Protein AF-0000000078834713 (afdb_homodimer)

Organism: Pseudomonas fluorescens (strain SBW25) (NCBI:txid216595)

Foldseek 3Di:
DPPPPPPPPPPWQLKKWKWKFKFFLVDDRVVGIDDRDMDNHLLVRLLVLLVVLQVVLLVDVVSVCQLQVQLVVVPQDHQPDRPSSDSVNCNPTDSVSSVSSNVSSCVVSVVVRINIDMDMDRDGD/DPPPPPPPPPPWQLKKWKKKFKFFLVDDRVVGIDDRDMDNHLLVRLLVLLVVLQVVLLVDVVSVCQLQVQLVVVPQDHQPDRPSSDSVNCNPTDSVSSVSSNVSSCVVSVVVRINIDMDMDRDGD

Sequence (250 aa):
MTPTSTLQNEPASTAHVLIFADVHDLGNISDGLIGPEFYPSAHAALMRFVGYALPHITADQSLFESCAARLAAEGHGEFQEPGSLQFENVQSLPTVALEVLADTYASARQWDSYQCFFKIARIPTMTPTSTLQNEPASTAHVLIFADVHDLGNISDGLIGPEFYPSAHAALMRFVGYALPHITADQSLFESCAARLAAEGHGEFQEPGSLQFENVQSLPTVALEVLADTYASARQWDSYQCFFKIARIPT

Nearest PDB structures (foldseek):
  8btr-assembly1_SK  TM=4.263E-01  e=4.259E+00  Giardia lamblia ATCC 50803
  8btr-assembly1_SK  TM=4.273E-01  e=4.184E+00  Giardia lamblia ATCC 50803

Radius of gyration: 22.46 Å; Cα contacts (8 Å, |Δi|>4): 398; chains: 2; bounding box: 69×59×40 Å

Structure (mmCIF, N/CA/C/O backbone):
data_AF-0000000078834713-model_v1
#
loop_
_entity.id
_entity.type
_entity.pdbx_description
1 polymer 'Uncharacterized protein'
#
loop_
_atom_site.group_PDB
_atom_site.id
_atom_site.type_symbol
_atom_site.label_atom_id
_atom_site.label_alt_id
_atom_site.label_comp_id
_atom_site.label_asym_id
_atom_site.label_entity_id
_atom_site.label_seq_id
_atom_site.pdbx_PDB_ins_code
_atom_site.Cartn_x
_atom_site.Cartn_y
_atom_site.Cartn_z
_atom_site.occupancy
_atom_site.B_iso_or_equiv
_atom_site.auth_seq_id
_atom_site.auth_comp_id
_atom_site.auth_asym_id
_atom_site.auth_atom_id
_atom_site.pdbx_PDB_model_num
ATOM 1 N N . MET A 1 1 ? -49.312 -14.734 16.766 1 27.38 1 MET A N 1
ATOM 2 C CA . MET A 1 1 ? -48.094 -15.25 16.125 1 27.38 1 MET A CA 1
ATOM 3 C C . MET A 1 1 ? -47.281 -14.117 15.5 1 27.38 1 MET A C 1
ATOM 5 O O . MET A 1 1 ? -47.719 -13.508 14.523 1 27.38 1 MET A O 1
ATOM 9 N N . THR A 1 2 ? -46.594 -13.227 16.25 1 33.31 2 THR A N 1
ATOM 10 C CA . THR A 1 2 ? -45.875 -12.016 15.867 1 33.31 2 THR A CA 1
ATOM 11 C C . THR A 1 2 ? -44.781 -12.328 14.859 1 33.31 2 THR A C 1
ATOM 13 O O . THR A 1 2 ? -44 -13.258 15.047 1 33.31 2 THR A O 1
ATOM 16 N N . PRO A 1 3 ? -44.938 -11.828 13.547 1 33.97 3 PRO A N 1
ATOM 17 C CA . PRO A 1 3 ? -43.938 -12.078 12.484 1 33.97 3 PRO A CA 1
ATOM 18 C C . PRO A 1 3 ? -42.531 -11.766 12.914 1 33.97 3 PRO A C 1
ATOM 20 O O . PRO A 1 3 ? -42.281 -10.766 13.602 1 33.97 3 PRO A O 1
ATOM 23 N N . THR A 1 4 ? -41.688 -12.766 13.352 1 35.69 4 THR A N 1
ATOM 24 C CA . THR A 1 4 ? -40.25 -12.617 13.617 1 35.69 4 THR A CA 1
ATOM 25 C C . THR A 1 4 ? -39.562 -11.883 12.469 1 35.69 4 THR A C 1
ATOM 27 O O . THR A 1 4 ? -39.594 -12.336 11.32 1 35.69 4 THR A O 1
ATOM 30 N N . SER A 1 5 ? -39.656 -10.555 12.453 1 35.03 5 SER A N 1
ATOM 31 C CA . SER A 1 5 ? -38.875 -9.688 11.57 1 35.03 5 SER A CA 1
ATOM 32 C C . SER A 1 5 ? -37.469 -10.234 11.375 1 35.03 5 SER A C 1
ATOM 34 O O . SER A 1 5 ? -36.688 -10.281 12.32 1 35.03 5 SER A O 1
ATOM 36 N N . THR A 1 6 ? -37.375 -11.352 10.609 1 33.19 6 THR A N 1
ATOM 37 C CA . THR A 1 6 ? -36.031 -11.758 10.195 1 33.19 6 THR A CA 1
ATOM 38 C C . THR A 1 6 ? -35.219 -10.547 9.75 1 33.19 6 THR A C 1
ATOM 40 O O . THR A 1 6 ? -35.562 -9.867 8.781 1 33.19 6 THR A O 1
ATOM 43 N N . LEU A 1 7 ? -34.75 -9.688 10.695 1 33.5 7 LEU A N 1
ATOM 44 C CA . LEU A 1 7 ? -33.688 -8.75 10.352 1 33.5 7 LEU A CA 1
ATOM 45 C C . LEU A 1 7 ? -32.75 -9.352 9.305 1 33.5 7 LEU A C 1
ATOM 47 O O . LEU A 1 7 ? -32.125 -10.383 9.555 1 33.5 7 LEU A O 1
ATOM 51 N N . GLN A 1 8 ? -33.188 -9.375 8.094 1 32.69 8 GLN A N 1
ATOM 52 C CA . GLN A 1 8 ? -32.406 -9.789 6.934 1 32.69 8 GLN A CA 1
ATOM 53 C C . GLN A 1 8 ? -30.969 -9.312 7.047 1 32.69 8 GLN A C 1
ATOM 55 O O . GLN A 1 8 ? -30.719 -8.125 7.254 1 32.69 8 GLN A O 1
ATOM 60 N N . ASN A 1 9 ? -30.016 -10.039 7.672 1 37.22 9 ASN A N 1
ATOM 61 C CA . ASN A 1 9 ? -28.578 -9.867 7.699 1 37.22 9 ASN A CA 1
ATOM 62 C C . ASN A 1 9 ? -28.078 -9.156 6.445 1 37.22 9 ASN A C 1
ATOM 64 O O . ASN A 1 9 ? -28.297 -9.625 5.328 1 37.22 9 ASN A O 1
ATOM 68 N N . GLU A 1 10 ? -28.141 -7.895 6.383 1 39.38 10 GLU A N 1
ATOM 69 C CA . GLU A 1 10 ? -27.516 -7.145 5.297 1 39.38 10 GLU A CA 1
ATOM 70 C C . GLU A 1 10 ? -26.266 -7.852 4.785 1 39.38 10 GLU A C 1
ATOM 72 O O . GLU A 1 10 ? -25.391 -8.242 5.574 1 39.38 10 GLU A O 1
ATOM 77 N N . PRO A 1 11 ? -26.266 -8.484 3.654 1 41.25 11 PRO A N 1
ATOM 78 C CA . PRO A 1 11 ? -25.141 -9.266 3.133 1 41.25 11 PRO A CA 1
ATOM 79 C C . PRO A 1 11 ? -23.797 -8.57 3.328 1 41.25 11 PRO A C 1
ATOM 81 O O . PRO A 1 11 ? -23.719 -7.344 3.205 1 41.25 11 PRO A O 1
ATOM 84 N N . ALA A 1 12 ? -22.969 -8.891 4.312 1 46.25 12 ALA A N 1
ATOM 85 C CA . ALA A 1 12 ? -21.578 -8.492 4.527 1 46.25 12 ALA A CA 1
ATOM 86 C C . ALA A 1 12 ? -20.906 -8.141 3.211 1 46.25 12 ALA A C 1
ATOM 88 O O . ALA A 1 12 ? -21.109 -8.812 2.199 1 46.25 12 ALA A O 1
ATOM 89 N N . SER A 1 13 ? -20.703 -6.895 3.074 1 55.5 13 SER A N 1
ATOM 90 C CA . SER A 1 13 ? -19.984 -6.547 1.859 1 55.5 13 SER A CA 1
ATOM 91 C C . SER A 1 13 ? -18.875 -7.555 1.578 1 55.5 13 SER A C 1
ATOM 93 O O . SER A 1 13 ? -18.062 -7.871 2.463 1 55.5 13 SER A O 1
ATOM 95 N N . THR A 1 14 ? -18.938 -8.516 0.635 1 67.94 14 THR A N 1
ATOM 96 C CA . THR A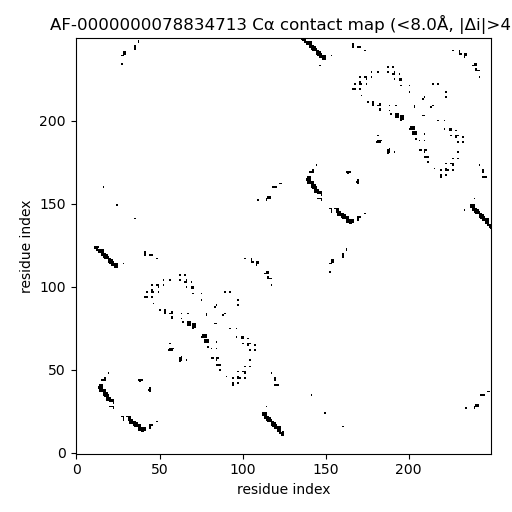 1 14 ? -18.016 -9.555 0.211 1 67.94 14 THR A CA 1
ATOM 97 C C . THR A 1 14 ? -16.844 -8.945 -0.561 1 67.94 14 THR A C 1
ATOM 99 O O . THR A 1 14 ? -16.078 -9.664 -1.2 1 67.94 14 THR A O 1
ATOM 102 N N . ALA A 1 15 ? -16.609 -7.551 -0.34 1 89.88 15 ALA A N 1
ATOM 103 C CA . ALA A 1 15 ? -15.617 -6.969 -1.229 1 89.88 15 ALA A CA 1
ATOM 104 C C . ALA A 1 15 ? -14.234 -6.977 -0.584 1 89.88 15 ALA A C 1
ATOM 106 O O . ALA A 1 15 ? -14.117 -7.074 0.64 1 89.88 15 ALA A O 1
ATOM 107 N N . HIS A 1 16 ? -13.203 -7.07 -1.424 1 96 16 HIS A N 1
ATOM 108 C CA . HIS A 1 16 ? -11.797 -7.078 -1.03 1 96 16 HIS A CA 1
ATOM 109 C C . HIS A 1 16 ? -11.039 -5.934 -1.687 1 96 16 HIS A C 1
ATOM 111 O O . HIS A 1 16 ? -11.383 -5.504 -2.789 1 96 16 HIS A O 1
ATOM 117 N N . VAL A 1 17 ? -10.125 -5.488 -0.944 1 97.31 17 VAL A N 1
ATOM 118 C CA . VAL A 1 17 ? -9.242 -4.461 -1.487 1 97.31 17 VAL A CA 1
ATOM 119 C C . VAL A 1 17 ? -7.863 -5.055 -1.751 1 97.31 17 VAL A C 1
ATOM 121 O O . VAL A 1 17 ? -7.371 -5.871 -0.968 1 97.31 17 VAL A O 1
ATOM 124 N N . LEU A 1 18 ? -7.285 -4.637 -2.889 1 98.38 18 LEU A N 1
ATOM 125 C CA . LEU A 1 18 ? -5.926 -5.008 -3.264 1 98.38 18 LEU A CA 1
ATOM 126 C C . LEU A 1 18 ? -5.051 -3.771 -3.434 1 98.38 18 LEU A C 1
ATOM 128 O O . LEU A 1 18 ? -5.477 -2.783 -4.035 1 98.38 18 LEU A O 1
ATOM 132 N N . ILE A 1 19 ? -3.883 -3.803 -2.869 1 98.25 19 ILE A N 1
ATOM 133 C CA . ILE A 1 19 ? -2.822 -2.84 -3.145 1 98.25 19 ILE A CA 1
ATOM 134 C C . ILE A 1 19 ? -1.492 -3.57 -3.311 1 98.25 19 ILE A C 1
ATOM 136 O O . ILE A 1 19 ? -1.199 -4.516 -2.574 1 98.25 19 ILE A O 1
ATOM 140 N N . PHE A 1 20 ? -0.763 -3.188 -4.273 1 97.94 20 PHE A N 1
ATOM 141 C CA . PHE A 1 20 ? 0.542 -3.822 -4.414 1 97.94 20 PHE A CA 1
ATOM 142 C C . PHE A 1 20 ? 1.533 -2.881 -5.09 1 97.94 20 PHE A C 1
ATOM 144 O O . PHE A 1 20 ? 1.14 -1.862 -5.66 1 97.94 20 PHE A O 1
ATOM 151 N N . ALA A 1 21 ? 2.75 -3.193 -4.926 1 96.62 21 ALA A N 1
ATOM 152 C CA . ALA A 1 21 ? 3.836 -2.459 -5.566 1 96.62 21 ALA A CA 1
ATOM 153 C C . ALA A 1 21 ? 4.938 -3.404 -6.031 1 96.62 21 ALA A C 1
ATOM 155 O O . ALA A 1 21 ? 5.117 -4.484 -5.469 1 96.62 21 ALA A O 1
ATOM 156 N N . ASP A 1 22 ? 5.562 -3.053 -7.047 1 95.56 22 ASP A N 1
ATOM 157 C CA . ASP A 1 22 ? 6.695 -3.758 -7.637 1 95.56 22 ASP A CA 1
ATOM 158 C C . ASP A 1 22 ? 7.637 -2.785 -8.344 1 95.56 22 ASP A C 1
ATOM 160 O O . ASP A 1 22 ? 7.41 -2.422 -9.5 1 95.56 22 ASP A O 1
ATOM 164 N N . VAL A 1 23 ? 8.609 -2.367 -7.551 1 93 23 VAL A N 1
ATOM 165 C CA . VAL A 1 23 ? 9.492 -1.324 -8.07 1 93 23 VAL A CA 1
ATOM 166 C C . VAL A 1 23 ? 10.938 -1.614 -7.668 1 93 23 VAL A C 1
ATOM 168 O O . VAL A 1 23 ? 11.188 -2.16 -6.59 1 93 23 VAL A O 1
ATOM 171 N N . HIS A 1 24 ? 11.773 -1.299 -8.547 1 91.81 24 HIS A N 1
ATOM 17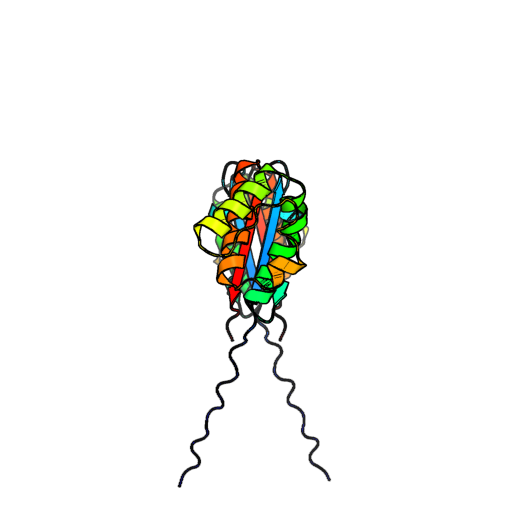2 C CA . HIS A 1 24 ? 13.188 -1.481 -8.242 1 91.81 24 HIS A CA 1
ATOM 173 C C . HIS A 1 24 ? 13.609 -0.646 -7.035 1 91.81 24 HIS A C 1
ATOM 175 O O . HIS A 1 24 ? 13.102 0.463 -6.84 1 91.81 24 HIS A O 1
ATOM 181 N N . ASP A 1 25 ? 14.539 -1.105 -6.25 1 85 25 ASP A N 1
ATOM 182 C CA . ASP A 1 25 ? 14.961 -0.496 -4.992 1 85 25 ASP A CA 1
ATOM 183 C C . ASP A 1 25 ? 15.445 0.938 -5.215 1 85 25 ASP A C 1
ATOM 185 O O . ASP A 1 25 ? 15.352 1.772 -4.312 1 85 25 ASP A O 1
ATOM 189 N N . LEU A 1 26 ? 15.93 1.177 -6.371 1 81.75 26 LEU A N 1
ATOM 190 C CA . LEU A 1 26 ? 16.484 2.498 -6.66 1 81.75 26 LEU A CA 1
ATOM 191 C C . LEU A 1 26 ? 15.367 3.479 -7.023 1 81.75 26 LEU A C 1
ATOM 193 O O . LEU A 1 26 ? 15.609 4.68 -7.148 1 81.75 26 LEU A O 1
ATOM 197 N N . GLY A 1 27 ? 14.148 2.934 -7.184 1 85.69 27 GLY A N 1
ATOM 198 C CA . GLY A 1 27 ? 13.031 3.797 -7.52 1 85.69 27 GLY A CA 1
ATOM 199 C C . GLY A 1 27 ? 12.172 4.156 -6.32 1 85.69 27 GLY A C 1
ATOM 200 O O . GLY A 1 27 ? 12.43 3.695 -5.207 1 85.69 27 GLY A O 1
ATOM 201 N N . ASN A 1 28 ? 11.289 5.047 -6.562 1 88.19 28 ASN A N 1
ATOM 202 C CA . ASN A 1 28 ? 10.289 5.418 -5.566 1 88.19 28 ASN A CA 1
ATOM 203 C C . ASN A 1 28 ? 9.117 4.441 -5.562 1 88.19 28 ASN A C 1
ATOM 205 O O . ASN A 1 28 ? 8.531 4.16 -6.609 1 88.19 28 ASN A O 1
ATOM 209 N N . ILE A 1 29 ? 8.852 4.008 -4.398 1 89.62 29 ILE A N 1
ATOM 210 C CA . ILE A 1 29 ? 7.785 3.018 -4.277 1 89.62 29 ILE A CA 1
ATOM 211 C C . ILE A 1 29 ? 6.496 3.568 -4.883 1 89.62 29 ILE A C 1
ATOM 213 O O . ILE A 1 29 ? 5.703 2.82 -5.457 1 89.62 29 ILE A O 1
ATOM 217 N N . SER A 1 30 ? 6.312 4.867 -4.723 1 89.31 30 SER A N 1
ATOM 218 C CA . SER A 1 30 ? 5.082 5.484 -5.207 1 89.31 30 SER A CA 1
ATOM 219 C C . SER A 1 30 ? 4.934 5.309 -6.715 1 89.31 30 SER A C 1
ATOM 221 O O . SER A 1 30 ? 3.818 5.297 -7.238 1 89.31 30 SER A O 1
ATOM 223 N N . ASP A 1 31 ? 6.094 5.105 -7.402 1 89.31 31 ASP A N 1
ATOM 224 C CA . ASP A 1 31 ? 6.074 4.949 -8.852 1 89.31 31 ASP A CA 1
ATOM 225 C C . ASP A 1 31 ? 5.559 3.568 -9.25 1 89.31 31 ASP A C 1
ATOM 227 O O . ASP A 1 31 ? 5.074 3.379 -10.367 1 89.31 31 ASP A O 1
ATOM 231 N N . GLY A 1 32 ? 5.621 2.637 -8.406 1 92 32 GLY A N 1
ATOM 232 C CA . GLY A 1 32 ? 5.207 1.278 -8.719 1 92 32 GLY A CA 1
ATOM 233 C C . GLY A 1 32 ? 3.977 0.836 -7.957 1 92 32 GLY A C 1
ATOM 234 O O . GLY A 1 32 ? 3.58 -0.329 -8.023 1 92 32 GLY A O 1
ATOM 235 N N . LEU A 1 33 ? 3.436 1.717 -7.203 1 95.56 33 LEU A N 1
ATOM 236 C CA . LEU A 1 33 ? 2.273 1.404 -6.379 1 95.56 33 LEU A CA 1
ATOM 237 C C . LEU A 1 33 ? 1.009 1.328 -7.227 1 95.56 33 LEU A C 1
ATOM 239 O O . LEU A 1 33 ? 0.743 2.221 -8.039 1 95.56 33 LEU A O 1
ATOM 243 N N . ILE A 1 34 ? 0.301 0.284 -7.094 1 97.25 34 ILE A N 1
ATOM 244 C CA . ILE A 1 34 ? -0.97 0.089 -7.785 1 97.25 34 ILE A CA 1
ATOM 245 C C . ILE A 1 34 ? -2.078 -0.157 -6.766 1 97.25 34 ILE A C 1
ATOM 247 O O . ILE A 1 34 ? -1.93 -0.988 -5.863 1 97.25 34 ILE A O 1
ATOM 251 N N . GLY A 1 35 ? -3.127 0.602 -7.035 1 96 35 GLY A N 1
ATOM 252 C CA . GLY A 1 35 ? -4.25 0.486 -6.117 1 96 35 GLY A CA 1
ATOM 253 C C . GLY A 1 35 ? -4.367 1.663 -5.168 1 96 35 GLY A C 1
ATOM 254 O O . GLY A 1 35 ? -3.627 2.643 -5.289 1 96 35 GLY A O 1
ATOM 255 N N . PRO A 1 36 ? -5.371 1.515 -4.219 1 96.44 36 PRO A N 1
ATOM 256 C CA . PRO A 1 36 ? -6.238 0.373 -3.908 1 96.44 36 PRO A CA 1
ATOM 257 C C . PRO A 1 36 ? -7.223 0.056 -5.031 1 96.44 36 PRO A C 1
ATOM 259 O O . PRO A 1 36 ? -7.75 0.969 -5.672 1 96.44 36 PRO A O 1
ATOM 262 N N . GLU A 1 37 ? -7.348 -1.217 -5.371 1 97.38 37 GLU A N 1
ATOM 263 C CA . GLU A 1 37 ? -8.367 -1.746 -6.273 1 97.38 37 GLU A CA 1
ATOM 264 C C . GLU A 1 37 ? -9.352 -2.641 -5.527 1 97.38 37 GLU A C 1
ATOM 266 O O . GLU A 1 37 ? -8.984 -3.293 -4.547 1 97.38 37 GLU A O 1
ATOM 271 N N . PHE A 1 38 ? -10.594 -2.666 -5.957 1 96 38 PHE A N 1
ATOM 272 C CA . PHE A 1 38 ? -11.641 -3.354 -5.211 1 96 38 PHE A CA 1
ATOM 273 C C . PHE A 1 38 ? -12.219 -4.508 -6.023 1 96 38 PHE A C 1
ATOM 275 O O . PHE A 1 38 ? -12.484 -4.363 -7.219 1 96 38 PHE A O 1
ATOM 282 N N . TYR A 1 39 ? -12.359 -5.664 -5.344 1 96.44 39 TYR A N 1
ATOM 283 C CA . TYR A 1 39 ? -12.797 -6.887 -6.008 1 96.44 39 TYR A CA 1
ATOM 284 C C . TYR A 1 39 ? -13.867 -7.602 -5.191 1 96.44 39 TYR A C 1
ATOM 286 O O . TYR A 1 39 ? -13.922 -7.449 -3.967 1 96.44 39 TYR A O 1
ATOM 294 N N . PRO A 1 40 ? -14.664 -8.406 -5.848 1 94.81 40 PRO A N 1
ATOM 295 C CA . PRO A 1 40 ? -15.75 -9.094 -5.148 1 94.81 40 PRO A CA 1
ATOM 296 C C . PRO A 1 40 ? -15.266 -10.273 -4.309 1 94.81 40 PRO A C 1
ATOM 298 O O . PRO A 1 40 ? -16.031 -10.828 -3.516 1 94.81 40 PRO A O 1
ATOM 301 N N . SER A 1 41 ? -14.023 -10.703 -4.512 1 94.19 41 SER A N 1
ATOM 302 C CA . SER A 1 41 ? -13.484 -11.82 -3.746 1 94.19 41 SER A CA 1
ATOM 303 C C . SER A 1 41 ? -11.969 -11.734 -3.623 1 94.19 41 SER A C 1
ATOM 305 O O . SER A 1 41 ? -11.32 -11.055 -4.414 1 94.19 41 SER A O 1
ATOM 307 N N . ALA A 1 42 ? -11.492 -12.422 -2.621 1 95.69 42 ALA A N 1
ATOM 308 C CA . ALA A 1 42 ? -10.047 -12.523 -2.469 1 95.69 42 ALA A CA 1
ATOM 309 C C . ALA A 1 42 ? -9.414 -13.195 -3.686 1 95.69 42 ALA A C 1
ATOM 311 O O . ALA A 1 42 ? -8.32 -12.805 -4.113 1 95.69 42 ALA A O 1
ATOM 312 N N . HIS A 1 43 ? -10.133 -14.156 -4.207 1 96.81 43 HIS A N 1
ATOM 313 C CA . HIS A 1 43 ? -9.641 -14.875 -5.379 1 96.81 43 HIS A CA 1
ATOM 314 C C . HIS A 1 43 ? -9.453 -13.93 -6.562 1 96.81 43 HIS A C 1
ATOM 316 O O . HIS A 1 43 ? -8.406 -13.945 -7.215 1 96.81 43 HIS A O 1
ATOM 322 N N . ALA A 1 44 ? -10.43 -13.133 -6.77 1 96.94 44 ALA A N 1
ATOM 323 C CA . ALA A 1 44 ? -10.359 -12.188 -7.879 1 96.94 44 ALA A CA 1
ATOM 324 C C . ALA A 1 44 ? -9.227 -11.195 -7.684 1 96.94 44 ALA A C 1
ATOM 326 O O . ALA A 1 44 ? -8.523 -10.844 -8.633 1 96.94 44 ALA A O 1
ATOM 327 N N . ALA A 1 45 ? -9.016 -10.727 -6.48 1 97.88 45 ALA A N 1
ATOM 328 C CA . ALA A 1 45 ? -7.93 -9.797 -6.168 1 97.88 45 ALA A CA 1
ATOM 329 C C . ALA A 1 45 ? -6.566 -10.445 -6.402 1 97.88 45 ALA A C 1
ATOM 331 O O . ALA A 1 45 ? -5.676 -9.836 -6.996 1 97.88 45 ALA A O 1
ATOM 332 N N . LEU A 1 46 ? -6.469 -11.656 -5.949 1 98.19 46 LEU A N 1
ATOM 333 C CA . LEU A 1 46 ? -5.223 -12.391 -6.129 1 98.19 46 LEU A CA 1
ATOM 334 C C . LEU A 1 46 ? -4.93 -12.609 -7.609 1 98.19 46 LEU A C 1
ATOM 336 O O . LEU A 1 46 ? -3.785 -12.484 -8.047 1 98.19 46 LEU A O 1
ATOM 340 N N . MET A 1 47 ? -5.945 -12.875 -8.312 1 98.12 47 MET A N 1
ATOM 341 C CA . MET A 1 47 ? -5.781 -13.078 -9.75 1 98.12 47 MET A CA 1
ATOM 342 C C . MET A 1 47 ? -5.281 -11.812 -10.43 1 98.12 47 MET A C 1
ATOM 344 O O . MET A 1 47 ? -4.512 -11.875 -11.383 1 98.12 47 MET A O 1
ATOM 348 N N . ARG A 1 48 ? -5.699 -10.703 -9.969 1 98.31 48 ARG A N 1
ATOM 349 C CA . ARG A 1 48 ? -5.211 -9.43 -10.492 1 98.31 48 ARG A CA 1
ATOM 350 C C . ARG A 1 48 ? -3.709 -9.289 -10.273 1 98.31 48 ARG A C 1
ATOM 352 O O . ARG A 1 48 ? -2.975 -8.898 -11.18 1 98.31 48 ARG A O 1
ATOM 359 N N . PHE A 1 49 ? -3.256 -9.617 -9.125 1 98.56 49 PHE A N 1
ATOM 360 C CA . PHE A 1 49 ? -1.834 -9.5 -8.828 1 98.56 49 PHE A CA 1
ATOM 361 C C . PHE A 1 49 ? -1.032 -10.555 -9.586 1 98.56 49 PHE A C 1
ATOM 363 O O . PHE A 1 49 ? 0.02 -10.25 -10.148 1 98.56 49 PHE A O 1
ATOM 370 N N . VAL A 1 50 ? -1.576 -11.727 -9.562 1 98.31 50 VAL A N 1
ATOM 371 C CA . VAL A 1 50 ? -0.887 -12.797 -10.266 1 98.31 50 VAL A CA 1
ATOM 372 C C . VAL A 1 50 ? -0.841 -12.492 -11.758 1 98.31 50 VAL A C 1
ATOM 374 O O . VAL A 1 50 ? 0.177 -12.727 -12.414 1 98.31 50 VAL A O 1
ATOM 377 N N . GLY A 1 51 ? -1.917 -11.969 -12.195 1 97.56 51 GLY A N 1
ATOM 378 C CA . GLY A 1 51 ? -1.923 -11.555 -13.586 1 97.56 51 GLY A CA 1
ATOM 379 C C . GLY A 1 51 ? -0.857 -10.523 -13.906 1 97.56 51 GLY A C 1
ATOM 380 O O . GLY A 1 51 ? -0.29 -10.531 -15 1 97.56 51 GLY A O 1
ATOM 381 N N . TYR A 1 52 ? -0.583 -9.664 -13.055 1 97.81 52 TYR A N 1
ATOM 382 C CA . TYR A 1 52 ? 0.49 -8.688 -13.195 1 97.81 52 TYR A CA 1
ATOM 383 C C . TYR A 1 52 ? 1.854 -9.367 -13.18 1 97.81 52 TYR A C 1
ATOM 385 O O . TYR A 1 52 ? 2.748 -9 -13.945 1 97.81 52 TYR A O 1
ATOM 393 N N . ALA A 1 53 ? 2.004 -10.398 -12.359 1 97.56 53 ALA A N 1
ATOM 394 C CA . ALA A 1 53 ? 3.289 -11.039 -12.078 1 97.56 53 ALA A CA 1
ATOM 395 C C . ALA A 1 53 ? 3.678 -12 -13.203 1 97.56 53 ALA A C 1
ATOM 397 O O . ALA A 1 53 ? 4.863 -12.211 -13.461 1 97.56 53 ALA A O 1
ATOM 398 N N . LEU A 1 54 ? 2.734 -12.492 -13.828 1 97.12 54 LEU A N 1
ATOM 399 C CA . LEU A 1 54 ? 2.93 -13.633 -14.727 1 97.12 54 LEU A CA 1
ATOM 400 C C . LEU A 1 54 ? 3.887 -13.273 -15.859 1 97.12 54 LEU A C 1
ATOM 402 O O . LEU A 1 54 ? 4.805 -14.031 -16.156 1 97.12 54 LEU A O 1
ATOM 406 N N . PRO A 1 55 ? 3.703 -12.094 -16.5 1 95.94 55 PRO A N 1
ATOM 407 C CA . PRO A 1 55 ? 4.66 -11.773 -17.562 1 95.94 55 PRO A CA 1
ATOM 408 C C . PRO A 1 55 ? 6.098 -11.695 -17.047 1 95.94 55 PRO A C 1
ATOM 410 O O . PRO A 1 55 ? 7.035 -12.039 -17.781 1 95.94 55 PRO A O 1
ATOM 413 N N . HIS A 1 56 ? 6.281 -11.281 -15.867 1 95.62 56 HIS A N 1
ATOM 414 C CA . HIS A 1 56 ? 7.613 -11.211 -15.273 1 95.62 56 HIS A CA 1
ATOM 415 C C . HIS A 1 56 ? 8.148 -12.609 -14.953 1 95.62 56 HIS A C 1
ATOM 417 O O . HIS A 1 56 ? 9.32 -12.898 -15.195 1 95.62 56 HIS A O 1
ATOM 423 N N . ILE A 1 57 ? 7.254 -13.406 -14.438 1 96 57 ILE A N 1
ATOM 424 C CA . ILE A 1 57 ? 7.621 -14.766 -14.07 1 96 57 ILE A CA 1
ATOM 425 C C . ILE A 1 57 ? 8.039 -15.539 -15.32 1 96 57 ILE A C 1
ATOM 427 O O . ILE A 1 57 ? 9.047 -16.25 -15.305 1 96 57 ILE A O 1
ATOM 431 N N . THR A 1 58 ? 7.34 -15.367 -16.297 1 93.81 58 THR A N 1
ATOM 432 C CA . THR A 1 58 ? 7.578 -16.125 -17.516 1 93.81 58 THR A CA 1
ATOM 433 C C . THR A 1 58 ? 8.836 -15.641 -18.234 1 93.81 58 THR A C 1
ATOM 435 O O . THR A 1 58 ? 9.523 -16.422 -18.891 1 93.81 58 THR A O 1
ATOM 438 N N . ALA A 1 59 ? 9.164 -14.375 -18.078 1 93.38 59 ALA A N 1
ATOM 439 C CA . ALA A 1 59 ? 10.289 -13.773 -18.781 1 93.38 59 ALA A CA 1
ATOM 440 C C . ALA A 1 59 ? 11.609 -14.062 -18.078 1 93.38 59 ALA A C 1
ATOM 442 O O . ALA A 1 59 ? 12.68 -13.93 -18.656 1 93.38 59 ALA A O 1
ATOM 443 N N . ASP A 1 60 ? 11.531 -14.438 -16.859 1 94.06 60 ASP A N 1
ATOM 444 C CA . ASP A 1 60 ? 12.727 -14.68 -16.047 1 94.06 60 ASP A CA 1
ATOM 445 C C . ASP A 1 60 ? 12.789 -16.141 -15.594 1 94.06 60 ASP A C 1
ATOM 447 O O . ASP A 1 60 ? 12.023 -16.562 -14.727 1 94.06 60 ASP A O 1
ATOM 451 N N . GLN A 1 61 ? 13.727 -16.781 -16.047 1 93.88 61 GLN A N 1
ATOM 452 C CA . GLN A 1 61 ? 13.836 -18.219 -15.812 1 93.88 61 GLN A CA 1
ATOM 453 C C . GLN A 1 61 ? 14.008 -18.516 -14.328 1 93.88 61 GLN A C 1
ATOM 455 O O . GLN A 1 61 ? 13.422 -19.469 -13.82 1 93.88 61 GLN A O 1
ATOM 460 N N . SER A 1 62 ? 14.82 -17.781 -13.664 1 93.69 62 SER A N 1
ATOM 461 C CA . SER A 1 62 ? 15.031 -18 -12.242 1 93.69 62 SER A CA 1
ATOM 462 C C . SER A 1 62 ? 13.75 -17.797 -11.445 1 93.69 62 SER A C 1
ATOM 464 O O . SER A 1 62 ? 13.438 -18.578 -10.539 1 93.69 62 SER A O 1
ATOM 466 N N . LEU A 1 63 ? 13.039 -16.766 -11.797 1 94.69 63 LEU A N 1
ATOM 467 C CA . LEU A 1 63 ? 11.758 -16.484 -11.156 1 94.69 63 LEU A CA 1
ATOM 468 C C . LEU A 1 63 ? 10.742 -17.594 -11.445 1 94.69 63 LEU A C 1
ATOM 470 O O . LEU A 1 63 ? 10.047 -18.062 -10.539 1 94.69 63 LEU A O 1
ATOM 474 N N . PHE A 1 64 ? 10.734 -18.031 -12.641 1 96.19 64 PHE A N 1
ATOM 475 C CA . PHE A 1 64 ? 9.836 -19.109 -13.055 1 96.19 64 PHE A CA 1
ATOM 476 C C . PHE A 1 64 ? 10.109 -20.375 -12.266 1 96.19 64 PHE A C 1
ATOM 478 O O . PHE A 1 64 ? 9.188 -20.984 -11.703 1 96.19 64 PHE A O 1
ATOM 485 N N . GLU A 1 65 ? 11.352 -20.719 -12.195 1 94.88 65 GLU A N 1
ATOM 486 C CA . GLU A 1 65 ? 11.734 -21.938 -11.5 1 94.88 65 GLU A CA 1
ATOM 487 C C . GLU A 1 65 ? 11.383 -21.859 -10.016 1 94.88 65 GLU A C 1
ATOM 489 O O . GLU A 1 65 ? 10.922 -22.844 -9.43 1 94.88 65 GLU A O 1
ATOM 494 N N . SER A 1 66 ? 11.57 -20.719 -9.43 1 95.25 66 SER A N 1
ATOM 495 C CA . SER A 1 66 ? 11.234 -20.531 -8.023 1 95.25 66 SER A CA 1
ATOM 496 C C . SER A 1 66 ? 9.742 -20.703 -7.785 1 95.25 66 SER A C 1
ATOM 498 O O . SER A 1 66 ? 9.336 -21.422 -6.863 1 95.25 66 SER A O 1
ATOM 500 N N . CYS A 1 67 ? 8.984 -20.141 -8.641 1 96.75 67 CYS A N 1
ATOM 501 C CA . CYS A 1 67 ? 7.531 -20.172 -8.5 1 96.75 67 CYS A CA 1
ATOM 502 C C . CYS A 1 67 ? 6.996 -21.578 -8.758 1 96.75 67 CYS A C 1
ATOM 504 O O . CYS A 1 67 ? 6.195 -22.109 -7.984 1 96.75 67 CYS A O 1
ATOM 506 N N . ALA A 1 68 ? 7.496 -22.188 -9.773 1 95.94 68 ALA A N 1
ATOM 507 C CA . ALA A 1 68 ? 7.059 -23.531 -10.141 1 95.94 68 ALA A CA 1
ATOM 508 C C . ALA A 1 68 ? 7.426 -24.531 -9.055 1 95.94 68 ALA A C 1
ATOM 510 O O . ALA A 1 68 ? 6.609 -25.375 -8.688 1 95.94 68 ALA A O 1
ATOM 511 N N . ALA A 1 69 ? 8.602 -24.406 -8.594 1 95.5 69 ALA A N 1
ATOM 512 C CA . ALA A 1 69 ? 9.078 -25.312 -7.566 1 95.5 69 ALA A CA 1
ATOM 513 C C . ALA A 1 69 ? 8.25 -25.188 -6.293 1 95.5 69 ALA A C 1
ATOM 515 O O . ALA A 1 69 ? 7.914 -26.203 -5.66 1 95.5 69 ALA A O 1
ATOM 516 N N . ARG A 1 70 ? 7.941 -23.984 -5.93 1 96.81 70 ARG A N 1
ATOM 517 C CA . ARG A 1 70 ? 7.168 -23.75 -4.715 1 96.81 70 ARG A CA 1
ATOM 518 C C . ARG A 1 70 ? 5.754 -24.312 -4.852 1 96.81 70 ARG A C 1
ATOM 520 O O . ARG A 1 70 ? 5.242 -24.953 -3.928 1 96.81 70 ARG A O 1
ATOM 527 N N . LEU A 1 71 ? 5.16 -24.094 -6.035 1 96.56 71 LEU A N 1
ATOM 528 C CA . LEU A 1 71 ? 3.826 -24.641 -6.277 1 96.56 71 LEU A CA 1
ATOM 529 C C . LEU A 1 71 ? 3.834 -26.156 -6.191 1 96.56 71 LEU A C 1
ATOM 531 O O . LEU A 1 71 ? 2.955 -26.766 -5.562 1 96.56 71 LEU A O 1
ATOM 535 N N . ALA A 1 72 ? 4.836 -26.734 -6.711 1 95 72 ALA A N 1
ATOM 536 C CA . ALA A 1 72 ? 4.969 -28.188 -6.691 1 95 72 ALA A CA 1
ATOM 537 C C . ALA A 1 72 ? 5.176 -28.688 -5.27 1 95 72 ALA A C 1
ATOM 539 O O . ALA A 1 72 ? 4.551 -29.672 -4.855 1 95 72 ALA A O 1
ATOM 540 N N . ALA A 1 73 ? 6.039 -28.031 -4.57 1 95.75 73 ALA A N 1
ATOM 541 C CA . ALA A 1 73 ? 6.352 -28.438 -3.201 1 95.75 73 ALA A CA 1
ATOM 542 C C . ALA A 1 73 ? 5.105 -28.406 -2.322 1 95.75 73 ALA A C 1
ATOM 544 O O . ALA A 1 73 ? 4.969 -29.203 -1.397 1 95.75 73 ALA A O 1
ATOM 545 N N . GLU A 1 74 ? 4.184 -27.547 -2.611 1 95.38 74 GLU A N 1
ATOM 546 C CA . GLU A 1 74 ? 2.979 -27.391 -1.804 1 95.38 74 GLU A CA 1
ATOM 547 C C . GLU A 1 74 ? 1.824 -28.203 -2.383 1 95.38 74 GLU A C 1
ATOM 549 O O . GLU A 1 74 ? 0.701 -28.156 -1.877 1 95.38 74 GLU A O 1
ATOM 554 N N . GLY A 1 75 ? 2.012 -28.922 -3.479 1 93.44 75 GLY A N 1
ATOM 555 C CA . GLY A 1 75 ? 1.055 -29.875 -4.016 1 93.44 75 GLY A CA 1
ATOM 556 C C . GLY A 1 75 ? 0.033 -29.234 -4.938 1 93.44 75 GLY A C 1
ATOM 557 O O . GLY A 1 75 ? -1.093 -29.719 -5.059 1 93.44 75 GLY A O 1
ATOM 558 N N . HIS A 1 76 ? 0.42 -28.031 -5.559 1 92.12 76 HIS A N 1
ATOM 559 C CA . HIS A 1 76 ? -0.553 -27.328 -6.383 1 92.12 76 HIS A CA 1
ATOM 560 C C . HIS A 1 76 ? -0.271 -27.531 -7.867 1 92.12 76 HIS A C 1
ATOM 562 O O . HIS A 1 76 ? -0.685 -26.734 -8.703 1 92.12 76 HIS A O 1
ATOM 568 N N . GLY A 1 77 ? 0.42 -28.484 -8.219 1 85.62 77 GLY A N 1
ATOM 569 C CA . GLY A 1 77 ? 0.664 -28.812 -9.617 1 85.62 77 GLY A CA 1
ATOM 570 C C . GLY A 1 77 ? 2.131 -28.734 -9.992 1 85.62 77 GLY A C 1
ATOM 571 O O . GLY A 1 77 ? 2.953 -28.234 -9.227 1 85.62 77 GLY A O 1
ATOM 572 N N . GLU A 1 78 ? 2.309 -29.406 -11.094 1 86.31 78 GLU A N 1
ATOM 573 C CA . GLU A 1 78 ? 3.654 -29.406 -11.656 1 86.31 78 GLU A CA 1
ATOM 574 C C . GLU A 1 78 ? 3.729 -28.5 -12.891 1 86.31 78 GLU A C 1
ATOM 576 O O . GLU A 1 78 ? 3.012 -28.734 -13.867 1 86.31 78 GLU A O 1
ATOM 581 N N . PHE A 1 79 ? 4.492 -27.406 -12.68 1 87.44 79 PHE A N 1
ATOM 582 C CA . PHE A 1 79 ? 4.691 -26.453 -13.766 1 87.44 79 PHE A CA 1
ATOM 583 C C . PHE A 1 79 ? 6.141 -26.469 -14.242 1 87.44 79 PHE A C 1
ATOM 585 O O . PHE A 1 79 ? 6.855 -25.469 -14.117 1 87.44 79 PHE A O 1
ATOM 592 N N . GLN A 1 80 ? 6.527 -27.469 -14.859 1 83.69 80 GLN A N 1
ATOM 593 C CA . GLN A 1 80 ? 7.949 -27.672 -15.125 1 83.69 80 GLN A CA 1
ATOM 594 C C . GLN A 1 80 ? 8.344 -27.078 -16.484 1 83.69 80 GLN A C 1
ATOM 596 O O . GLN A 1 80 ? 9.492 -26.688 -16.688 1 83.69 80 GLN A O 1
ATOM 601 N N . GLU A 1 81 ? 7.355 -27.016 -17.344 1 86.81 81 GLU A N 1
ATOM 602 C CA . GLU A 1 81 ? 7.688 -26.531 -18.688 1 86.81 81 GLU A CA 1
ATOM 603 C C . GLU A 1 81 ? 7.57 -25.016 -18.766 1 86.81 81 GLU A C 1
ATOM 605 O O . GLU A 1 81 ? 6.625 -24.422 -18.234 1 86.81 81 GLU A O 1
ATOM 610 N N . PRO A 1 82 ? 8.586 -24.453 -19.469 1 78.38 82 PRO A N 1
ATOM 611 C CA . PRO A 1 82 ? 8.453 -23.016 -19.719 1 78.38 82 PRO A CA 1
ATOM 612 C C . PRO A 1 82 ? 7.098 -22.641 -20.312 1 78.38 82 PRO A C 1
ATOM 614 O O . PRO A 1 82 ? 6.598 -23.328 -21.203 1 78.38 82 PRO A O 1
ATOM 617 N N . GLY A 1 83 ? 6.453 -21.766 -19.75 1 80.75 83 GLY A N 1
ATOM 618 C CA . GLY A 1 83 ? 5.16 -21.328 -20.234 1 80.75 83 GLY A CA 1
ATOM 619 C C . GLY A 1 83 ? 3.992 -22 -19.531 1 80.75 83 GLY A C 1
ATOM 620 O O . GLY A 1 83 ? 2.832 -21.688 -19.812 1 80.75 83 GLY A O 1
ATOM 621 N N . SER A 1 84 ? 4.312 -22.922 -18.672 1 89.62 84 SER A N 1
ATOM 622 C CA . SER A 1 84 ? 3.234 -23.625 -17.984 1 89.62 84 SER A CA 1
ATOM 623 C C . SER A 1 84 ? 2.529 -22.703 -16.984 1 89.62 84 SER A C 1
ATOM 625 O O . SER A 1 84 ? 1.355 -22.906 -16.672 1 89.62 84 SER A O 1
ATOM 627 N N . LEU A 1 85 ? 3.289 -21.734 -16.516 1 92.12 85 LEU A N 1
ATOM 628 C CA . LEU A 1 85 ? 2.674 -20.734 -15.648 1 92.12 85 LEU A CA 1
ATOM 629 C C . LEU A 1 85 ? 2.125 -19.562 -16.469 1 92.12 85 LEU A C 1
ATOM 631 O O . LEU A 1 85 ? 2.699 -18.469 -16.453 1 92.12 85 LEU A O 1
ATOM 635 N N . GLN A 1 86 ? 1.085 -19.859 -17.141 1 91.06 86 GLN A N 1
ATOM 636 C CA . GLN A 1 86 ? 0.372 -18.859 -17.938 1 91.06 86 GLN A CA 1
ATOM 637 C C . GLN A 1 86 ? -1.048 -18.656 -17.406 1 91.06 86 GLN A C 1
ATOM 639 O O . GLN A 1 86 ? -1.562 -19.484 -16.656 1 91.06 86 GLN A O 1
ATOM 644 N N . PHE A 1 87 ? -1.584 -17.562 -17.859 1 92.75 87 PHE A N 1
ATOM 645 C CA . PHE A 1 87 ? -2.867 -17.141 -17.312 1 92.75 87 PHE A CA 1
ATOM 646 C C . PHE A 1 87 ? -3.902 -18.25 -17.438 1 92.75 87 PHE A C 1
ATOM 648 O O . PHE A 1 87 ? -4.656 -18.516 -16.5 1 92.75 87 PHE A O 1
ATOM 655 N N . GLU A 1 88 ? -3.922 -18.984 -18.531 1 91.06 88 GLU A N 1
ATOM 656 C CA . GLU A 1 88 ? -4.906 -20.016 -18.828 1 91.06 88 GLU A CA 1
ATOM 657 C C . GLU A 1 88 ? -4.824 -21.156 -17.812 1 91.06 88 GLU A C 1
ATOM 659 O O . GLU A 1 88 ? -5.84 -21.766 -17.469 1 91.06 88 GLU A O 1
ATOM 664 N N . ASN A 1 89 ? -3.684 -21.406 -17.375 1 91.5 89 ASN A N 1
ATOM 665 C CA . ASN A 1 89 ? -3.494 -22.484 -16.406 1 91.5 89 ASN A CA 1
ATOM 666 C C . ASN A 1 89 ? -3.668 -21.984 -14.977 1 91.5 89 ASN A C 1
ATOM 668 O O . ASN A 1 89 ? -4.227 -22.688 -14.141 1 91.5 89 ASN A O 1
ATOM 672 N N . VAL A 1 90 ? -3.232 -20.812 -14.781 1 93.5 90 VAL A N 1
ATOM 673 C CA . VAL A 1 90 ? -3.172 -20.25 -13.438 1 93.5 90 VAL A CA 1
ATOM 674 C C . VAL A 1 90 ? -4.578 -19.891 -12.969 1 93.5 90 VAL A C 1
ATOM 676 O O . VAL A 1 90 ? -4.891 -20 -11.781 1 93.5 90 VAL A O 1
ATOM 679 N N . GLN A 1 91 ? -5.461 -19.5 -13.875 1 92.94 91 GLN A N 1
ATOM 680 C CA . GLN A 1 91 ? -6.789 -19.016 -13.516 1 92.94 91 GLN A CA 1
ATOM 681 C C . GLN A 1 91 ? -7.625 -20.125 -12.883 1 92.94 91 GLN A C 1
ATOM 683 O O . GLN A 1 91 ? -8.609 -19.844 -12.188 1 92.94 91 GLN A O 1
ATOM 688 N N . SER A 1 92 ? -7.25 -21.375 -13.109 1 92.06 92 SER A N 1
ATOM 689 C CA . SER A 1 92 ? -7.996 -22.516 -12.578 1 92.06 92 SER A CA 1
ATOM 690 C C . SER A 1 92 ? -7.473 -22.922 -11.203 1 92.06 92 SER A C 1
ATOM 692 O O . SER A 1 92 ? -8.062 -23.781 -10.539 1 92.06 92 SER A O 1
ATOM 694 N N . LEU A 1 93 ? -6.418 -22.328 -10.805 1 95.12 93 LEU A N 1
ATOM 695 C CA . LEU A 1 93 ? -5.828 -22.672 -9.516 1 95.12 93 LEU A CA 1
ATOM 696 C C . LEU A 1 93 ? -6.715 -22.203 -8.367 1 95.12 93 LEU A C 1
ATOM 698 O O . LEU A 1 93 ? -7.355 -21.156 -8.461 1 95.12 93 LEU A O 1
ATOM 702 N N . PRO A 1 94 ? -6.773 -23.047 -7.297 1 95.88 94 PRO A N 1
ATOM 703 C CA . PRO A 1 94 ? -7.484 -22.578 -6.105 1 95.88 94 PRO A CA 1
ATOM 704 C C . PRO A 1 94 ? -6.82 -21.375 -5.461 1 95.88 94 PRO A C 1
ATOM 706 O O . PRO A 1 94 ? -5.648 -21.094 -5.727 1 95.88 94 PRO A O 1
ATOM 709 N N . THR A 1 95 ? -7.508 -20.688 -4.609 1 96.75 95 THR A N 1
ATOM 710 C CA . THR A 1 95 ? -7.066 -19.453 -3.967 1 96.75 95 THR A CA 1
ATOM 711 C C . THR A 1 95 ? -5.762 -19.688 -3.205 1 96.75 95 THR A C 1
ATOM 713 O O . THR A 1 95 ? -4.848 -18.859 -3.27 1 96.75 95 THR A O 1
ATOM 716 N N . VAL A 1 96 ? -5.715 -20.797 -2.518 1 97.06 96 VAL A N 1
ATOM 717 C CA . VAL A 1 96 ? -4.535 -21.094 -1.712 1 97.06 96 VAL A CA 1
ATOM 718 C C . VAL A 1 96 ? -3.307 -21.188 -2.613 1 97.06 96 VAL A C 1
ATOM 720 O O . VAL A 1 96 ? -2.217 -20.75 -2.242 1 97.06 96 VAL A O 1
ATOM 723 N N . ALA A 1 97 ? -3.379 -21.734 -3.777 1 97.62 97 ALA A N 1
ATOM 724 C CA . ALA A 1 97 ? -2.277 -21.859 -4.73 1 97.62 97 ALA A CA 1
ATOM 725 C C . ALA A 1 97 ? -1.87 -20.484 -5.273 1 97.62 97 ALA A C 1
ATOM 727 O O . ALA A 1 97 ? -0.681 -20.219 -5.449 1 97.62 97 ALA A O 1
ATOM 728 N N . LEU A 1 98 ? -2.852 -19.719 -5.566 1 97.88 98 LEU A N 1
ATOM 729 C CA . LEU A 1 98 ? -2.568 -18.375 -6.027 1 97.88 98 LEU A CA 1
ATOM 730 C C . LEU A 1 98 ? -1.795 -17.594 -4.973 1 97.88 98 LEU A C 1
ATOM 732 O O . LEU A 1 98 ? -0.901 -16.812 -5.305 1 97.88 98 LEU A O 1
ATOM 736 N N . GLU A 1 99 ? -2.152 -17.797 -3.738 1 98.25 99 GLU A N 1
ATOM 737 C CA . GLU A 1 99 ? -1.437 -17.141 -2.643 1 98.25 99 GLU A CA 1
ATOM 738 C C . GLU A 1 99 ? 0.023 -17.594 -2.598 1 98.25 99 GLU A C 1
ATOM 740 O O . GLU A 1 99 ? 0.922 -16.766 -2.412 1 98.25 99 GLU A O 1
ATOM 745 N N . VAL A 1 100 ? 0.224 -18.812 -2.768 1 97.94 100 VAL A N 1
ATOM 746 C CA . VAL A 1 100 ? 1.578 -19.359 -2.787 1 97.94 100 VAL A CA 1
ATOM 747 C C . VAL A 1 100 ? 2.379 -18.703 -3.912 1 97.94 100 VAL A C 1
ATOM 749 O O . VAL A 1 100 ? 3.514 -18.266 -3.703 1 97.94 100 VAL A O 1
ATOM 752 N N . LEU A 1 101 ? 1.784 -18.656 -5.062 1 97.69 101 LEU A N 1
ATOM 753 C CA . LEU A 1 101 ? 2.432 -18.062 -6.227 1 97.69 101 LEU A CA 1
ATOM 754 C C . LEU A 1 101 ? 2.75 -16.594 -5.98 1 97.69 101 LEU A C 1
ATOM 756 O O . LEU A 1 101 ? 3.875 -16.141 -6.227 1 97.69 101 LEU A O 1
ATOM 760 N N . ALA A 1 102 ? 1.779 -15.906 -5.488 1 98.06 102 ALA A N 1
ATOM 761 C CA . ALA A 1 102 ? 1.937 -14.484 -5.207 1 98.06 102 ALA A CA 1
ATOM 762 C C . ALA A 1 102 ? 3.043 -14.242 -4.184 1 98.06 102 ALA A C 1
ATOM 764 O O . ALA A 1 102 ? 3.906 -13.391 -4.383 1 98.06 102 ALA A O 1
ATOM 765 N N . ASP A 1 103 ? 3.064 -14.992 -3.115 1 97.38 103 ASP A N 1
ATOM 766 C CA . ASP A 1 103 ? 4.059 -14.867 -2.057 1 97.38 103 ASP A CA 1
ATOM 767 C C . ASP A 1 103 ? 5.461 -15.172 -2.578 1 97.38 103 ASP A C 1
ATOM 769 O O . ASP A 1 103 ? 6.422 -14.484 -2.23 1 97.38 103 ASP A O 1
ATOM 773 N N . THR A 1 104 ? 5.512 -16.172 -3.322 1 97.69 104 THR A N 1
ATOM 774 C CA . THR A 1 104 ? 6.812 -16.562 -3.857 1 97.69 104 THR A CA 1
ATOM 775 C C . THR A 1 104 ? 7.367 -15.477 -4.777 1 97.69 104 THR A C 1
ATOM 777 O O . THR A 1 104 ? 8.547 -15.125 -4.688 1 97.69 104 THR A O 1
ATOM 780 N N . TYR A 1 105 ? 6.473 -14.969 -5.645 1 97.62 105 TYR A N 1
ATOM 781 C CA . TYR A 1 105 ? 6.887 -13.898 -6.543 1 97.62 105 TYR A CA 1
ATOM 782 C C . TYR A 1 105 ? 7.398 -12.695 -5.754 1 97.62 105 TYR A C 1
ATOM 784 O O . TYR A 1 105 ? 8.5 -12.203 -6.008 1 97.62 105 TYR A O 1
ATOM 792 N N . ALA A 1 106 ? 6.625 -12.273 -4.812 1 96.56 106 ALA A N 1
ATOM 793 C CA . ALA A 1 106 ? 6.988 -11.094 -4.031 1 96.56 106 ALA A CA 1
ATOM 794 C C . ALA A 1 106 ? 8.32 -11.305 -3.312 1 96.56 106 ALA A C 1
ATOM 796 O O . ALA A 1 106 ? 9.172 -10.406 -3.299 1 96.56 106 ALA A O 1
ATOM 797 N N . SER A 1 107 ? 8.523 -12.438 -2.77 1 94.94 107 SER A N 1
ATOM 798 C CA . SER A 1 107 ? 9.75 -12.75 -2.049 1 94.94 107 SER A CA 1
ATOM 799 C C . SER A 1 107 ? 10.953 -12.789 -2.99 1 94.94 107 SER A C 1
ATOM 801 O O . SER A 1 107 ? 12.016 -12.258 -2.668 1 94.94 107 SER A O 1
ATOM 803 N N . ALA A 1 108 ? 10.789 -13.383 -4.094 1 95.31 108 ALA A N 1
ATOM 804 C CA . ALA A 1 108 ? 11.883 -13.508 -5.055 1 95.31 108 ALA A CA 1
ATOM 805 C C . ALA A 1 108 ? 12.297 -12.141 -5.59 1 95.31 108 ALA A C 1
ATOM 807 O O . ALA A 1 108 ? 13.484 -11.891 -5.82 1 95.31 108 ALA A O 1
ATOM 808 N N . ARG A 1 109 ? 11.312 -11.297 -5.777 1 94.62 109 ARG A N 1
ATOM 809 C CA . ARG A 1 109 ? 11.586 -9.945 -6.262 1 94.62 109 ARG A CA 1
ATOM 810 C C . ARG A 1 109 ? 12.461 -9.18 -5.273 1 94.62 109 ARG A C 1
ATOM 812 O O . ARG A 1 109 ? 13.328 -8.406 -5.676 1 94.62 109 ARG A O 1
ATOM 819 N N . GLN A 1 110 ? 12.172 -9.43 -4.039 1 89.25 110 GLN A N 1
ATOM 820 C CA . GLN A 1 110 ? 12.953 -8.766 -3.002 1 89.25 110 GLN A CA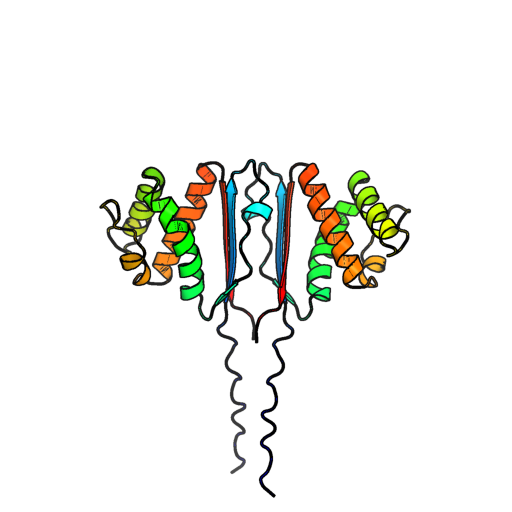 1
ATOM 821 C C . GLN A 1 110 ? 14.422 -9.164 -3.09 1 89.25 110 GLN A C 1
ATOM 823 O O . GLN A 1 110 ? 15.312 -8.32 -2.904 1 89.25 110 GLN A O 1
ATOM 828 N N . TRP A 1 111 ? 14.664 -10.312 -3.402 1 87.5 111 TRP A N 1
ATOM 829 C CA . TRP A 1 111 ? 16.031 -10.805 -3.543 1 87.5 111 TRP A CA 1
ATOM 830 C C . TRP A 1 111 ? 16.703 -10.203 -4.777 1 87.5 111 TRP A C 1
ATOM 832 O O . TRP A 1 111 ? 17.922 -10.062 -4.816 1 87.5 111 TRP A O 1
ATOM 842 N N . ASP A 1 112 ? 15.922 -9.797 -5.754 1 89.44 112 ASP A N 1
ATOM 843 C CA . ASP A 1 112 ? 16.422 -9.227 -7 1 89.44 112 ASP A CA 1
ATOM 844 C C . ASP A 1 112 ? 16.453 -7.703 -6.938 1 89.44 112 ASP A C 1
ATOM 846 O O . ASP A 1 112 ? 16.375 -7.031 -7.965 1 89.44 112 ASP A O 1
ATOM 850 N N . SER A 1 113 ? 16.375 -7.137 -5.73 1 89.69 113 SER A N 1
ATOM 851 C CA . SER A 1 113 ? 16.516 -5.703 -5.484 1 89.69 113 SER A CA 1
ATOM 852 C C . SER A 1 113 ? 15.258 -4.949 -5.918 1 89.69 113 SER A C 1
ATOM 854 O O . SER A 1 113 ? 15.352 -3.895 -6.551 1 89.69 113 SER A O 1
ATOM 856 N N . TYR A 1 114 ? 14.188 -5.629 -5.684 1 92.06 114 TYR A N 1
ATOM 857 C CA . TYR A 1 114 ? 12.906 -4.969 -5.895 1 92.06 114 TYR A CA 1
ATOM 858 C C . TYR A 1 114 ? 12.141 -4.832 -4.586 1 92.06 114 TYR A C 1
ATOM 860 O O . TYR A 1 114 ? 12.281 -5.668 -3.689 1 92.06 114 TYR A O 1
ATOM 868 N N . GLN A 1 115 ? 11.492 -3.732 -4.438 1 92 115 GLN A N 1
ATOM 869 C CA . GLN A 1 115 ? 10.445 -3.592 -3.43 1 92 115 GLN A CA 1
ATOM 870 C C . GLN A 1 115 ? 9.102 -4.078 -3.963 1 92 115 GLN A C 1
ATOM 872 O O . GLN A 1 115 ? 8.484 -3.424 -4.805 1 92 115 GLN A O 1
ATOM 877 N N . CYS A 1 116 ? 8.758 -5.262 -3.508 1 94.19 116 CYS A N 1
ATOM 878 C CA . CYS A 1 116 ? 7.531 -5.871 -4.004 1 94.19 116 CYS A CA 1
ATOM 879 C C . CYS A 1 116 ? 6.664 -6.367 -2.854 1 94.19 116 CYS A C 1
ATOM 881 O O . CYS A 1 116 ? 7.145 -7.074 -1.968 1 94.19 116 CYS A O 1
ATOM 883 N N . PHE A 1 117 ? 5.398 -5.938 -2.844 1 96.12 117 PHE A N 1
ATOM 884 C CA . PHE A 1 117 ? 4.426 -6.445 -1.882 1 96.12 117 PHE A CA 1
ATOM 885 C C . PHE A 1 117 ? 3.029 -6.48 -2.49 1 96.12 117 PHE A C 1
ATOM 887 O O . PHE A 1 117 ? 2.775 -5.84 -3.512 1 96.12 117 PHE A O 1
ATOM 894 N N . PHE A 1 118 ? 2.209 -7.23 -1.936 1 97.88 118 PHE A N 1
ATOM 895 C CA . PHE A 1 118 ? 0.775 -7.176 -2.191 1 97.88 118 PHE A CA 1
ATOM 896 C C . PHE A 1 118 ? -0.013 -7.367 -0.901 1 97.88 118 PHE A C 1
ATOM 898 O O . PHE A 1 118 ? 0.398 -8.125 -0.024 1 97.88 118 PHE A O 1
ATOM 905 N N . LYS A 1 119 ? -1.043 -6.59 -0.763 1 98 119 LYS A N 1
ATOM 906 C CA . LYS A 1 119 ? -1.963 -6.699 0.365 1 98 119 LYS A CA 1
ATOM 907 C C . LYS A 1 119 ? -3.402 -6.867 -0.114 1 98 119 LYS A C 1
ATOM 909 O O . LYS A 1 119 ? -3.865 -6.121 -0.979 1 98 119 LYS A O 1
ATOM 914 N N . ILE A 1 120 ? -4.047 -7.852 0.401 1 97.31 120 ILE A N 1
ATOM 915 C CA . ILE A 1 120 ? -5.469 -8.086 0.177 1 97.31 120 ILE A CA 1
ATOM 916 C C . ILE A 1 120 ? -6.203 -8.133 1.516 1 97.31 120 ILE A C 1
ATOM 918 O O . ILE A 1 120 ? -5.742 -8.773 2.463 1 97.31 120 ILE A O 1
ATOM 922 N N . ALA A 1 121 ? -7.254 -7.426 1.58 1 96.5 121 ALA A N 1
ATOM 923 C CA . ALA A 1 121 ? -8.031 -7.422 2.814 1 96.5 121 ALA A CA 1
ATOM 924 C C . ALA A 1 121 ? -9.531 -7.395 2.516 1 96.5 121 ALA A C 1
ATOM 926 O O . ALA A 1 121 ? -9.969 -6.762 1.551 1 96.5 121 ALA A O 1
ATOM 927 N N . ARG A 1 122 ? -10.25 -8.078 3.369 1 94.88 122 ARG A N 1
ATOM 928 C CA . ARG A 1 122 ? -11.703 -8 3.301 1 94.88 122 ARG A CA 1
ATOM 929 C C . ARG A 1 122 ? -12.211 -6.648 3.805 1 94.88 122 ARG A C 1
ATOM 931 O O . ARG A 1 122 ? -11.75 -6.156 4.836 1 94.88 122 ARG A O 1
ATOM 938 N N . ILE A 1 123 ? -13.047 -6.062 2.979 1 92.38 123 ILE A N 1
ATOM 939 C CA . ILE A 1 123 ? -13.656 -4.797 3.389 1 92.38 123 ILE A CA 1
ATOM 940 C C . ILE A 1 123 ? -14.758 -5.062 4.41 1 92.38 123 ILE A C 1
ATOM 942 O O . ILE A 1 123 ? -15.664 -5.863 4.16 1 92.38 123 ILE A O 1
ATOM 946 N N . PRO A 1 124 ? -14.672 -4.324 5.551 1 86.75 124 PRO A N 1
ATOM 947 C CA . PRO A 1 124 ? -15.734 -4.539 6.539 1 86.75 124 PRO A CA 1
ATOM 948 C C . PRO A 1 124 ? -17.094 -4.035 6.066 1 86.75 124 PRO A C 1
ATOM 950 O O . PRO A 1 124 ? -17.172 -3.07 5.301 1 86.75 124 PRO A O 1
ATOM 953 N N . THR A 1 125 ? -18.219 -4.688 6.316 1 74.88 125 THR A N 1
ATOM 954 C CA . THR A 1 125 ? -19.578 -4.273 5.992 1 74.88 125 THR A CA 1
ATOM 955 C C . THR A 1 125 ? -20.156 -3.418 7.109 1 74.88 125 THR A C 1
ATOM 957 O O . THR A 1 125 ? -19.844 -3.621 8.289 1 74.88 125 THR A O 1
ATOM 960 N N . MET B 1 1 ? -52.969 6.129 -8.375 1 29.84 1 MET B N 1
ATOM 961 C CA . MET B 1 1 ? -51.781 6.828 -7.875 1 29.84 1 MET B CA 1
ATOM 962 C C . MET B 1 1 ? -50.688 5.84 -7.465 1 29.84 1 MET B C 1
ATOM 964 O O . MET B 1 1 ? -50.844 5.09 -6.504 1 29.84 1 MET B O 1
ATOM 968 N N . THR B 1 2 ? -49.938 5.18 -8.375 1 35.03 2 THR B N 1
ATOM 969 C CA . THR B 1 2 ? -48.969 4.098 -8.234 1 35.03 2 THR B CA 1
ATOM 970 C C . THR B 1 2 ? -47.812 4.531 -7.352 1 35.03 2 THR B C 1
ATOM 972 O O . THR B 1 2 ? -47.25 5.605 -7.555 1 35.03 2 THR B O 1
ATOM 975 N N . PRO B 1 3 ? -47.656 3.975 -6.094 1 34.56 3 PRO B N 1
ATOM 976 C CA . PRO B 1 3 ? -46.594 4.328 -5.16 1 34.56 3 PRO B CA 1
ATOM 977 C C . PRO B 1 3 ? -45.219 4.285 -5.809 1 34.56 3 PRO B C 1
ATOM 979 O O . PRO B 1 3 ? -44.906 3.373 -6.586 1 34.56 3 PRO B O 1
ATOM 982 N N . THR B 1 4 ? -44.656 5.465 -6.262 1 36.41 4 THR B N 1
ATOM 983 C CA . THR B 1 4 ? -43.281 5.578 -6.73 1 36.41 4 THR B CA 1
ATOM 984 C C . THR B 1 4 ? -42.312 4.93 -5.742 1 36.41 4 THR B C 1
ATOM 986 O O . THR B 1 4 ? -42.25 5.305 -4.57 1 36.41 4 THR B O 1
ATOM 989 N N . SER B 1 5 ? -42.156 3.598 -5.789 1 34.66 5 SER B N 1
ATOM 990 C CA . SER B 1 5 ? -41.094 2.85 -5.09 1 34.66 5 SER B CA 1
ATOM 991 C C . SER B 1 5 ? -39.781 3.627 -5.055 1 34.66 5 SER B C 1
ATOM 993 O O . SER B 1 5 ? -39.156 3.844 -6.09 1 34.66 5 SER B O 1
ATOM 995 N N . THR B 1 6 ? -39.75 4.734 -4.242 1 33.78 6 THR B N 1
ATOM 996 C CA . THR B 1 6 ? -38.469 5.375 -3.982 1 33.78 6 THR B CA 1
ATOM 997 C C . THR B 1 6 ? -37.406 4.332 -3.721 1 33.78 6 THR B C 1
ATOM 999 O O . THR B 1 6 ? -37.469 3.592 -2.738 1 33.78 6 THR B O 1
ATOM 1002 N N . LEU B 1 7 ? -36.938 3.607 -4.762 1 33.78 7 LEU B N 1
ATOM 1003 C CA . LEU B 1 7 ? -35.688 2.869 -4.641 1 33.78 7 LEU B CA 1
ATOM 1004 C C . LEU B 1 7 ? -34.688 3.596 -3.719 1 33.78 7 LEU B C 1
ATOM 1006 O O . LEU B 1 7 ? -34.281 4.727 -4 1 33.78 7 LEU B O 1
ATOM 1010 N N . GLN B 1 8 ? -34.938 3.516 -2.451 1 32.56 8 GLN B N 1
ATOM 1011 C CA . GLN B 1 8 ? -34.062 4.031 -1.405 1 32.56 8 GLN B CA 1
ATOM 1012 C C . GLN B 1 8 ? -32.594 3.809 -1.758 1 32.56 8 GLN B C 1
ATOM 1014 O O . GLN B 1 8 ? -32.188 2.68 -2.031 1 32.56 8 GLN B O 1
ATOM 1019 N N . ASN B 1 9 ? -31.922 4.68 -2.5 1 37.28 9 ASN B N 1
ATOM 1020 C CA . ASN B 1 9 ? -30.484 4.734 -2.752 1 37.28 9 ASN B CA 1
ATOM 1021 C C . ASN B 1 9 ? -29.688 4.137 -1.595 1 37.28 9 ASN B C 1
ATOM 1023 O O . ASN B 1 9 ? -29.812 4.578 -0.451 1 37.28 9 ASN B O 1
ATOM 1027 N N . GLU B 1 10 ? -29.531 2.889 -1.508 1 39.41 10 GLU B N 1
ATOM 1028 C CA . GLU B 1 10 ? -28.625 2.277 -0.54 1 39.41 10 GLU B CA 1
ATOM 1029 C C . GLU B 1 10 ? -27.453 3.205 -0.216 1 39.41 10 GLU B C 1
ATOM 1031 O O . GLU B 1 10 ? -26.797 3.734 -1.121 1 39.41 10 GLU B O 1
ATOM 1036 N N . PRO B 1 11 ? -27.375 3.826 0.916 1 41.44 11 PRO B N 1
ATOM 1037 C CA . PRO B 1 11 ? -26.328 4.801 1.259 1 41.44 11 PRO B CA 1
ATOM 1038 C C . PRO B 1 11 ? -24.938 4.348 0.834 1 41.44 11 PRO B C 1
ATOM 1040 O O . PRO B 1 11 ? -24.609 3.158 0.926 1 41.44 11 PRO B O 1
ATOM 1043 N N . ALA B 1 12 ? -24.344 4.816 -0.256 1 47.28 12 ALA B N 1
ATOM 1044 C CA . ALA B 1 12 ? -22.969 4.656 -0.717 1 47.28 12 ALA B CA 1
ATOM 1045 C C . ALA B 1 12 ? -22.016 4.438 0.457 1 47.28 12 ALA B C 1
ATOM 1047 O O . ALA B 1 12 ? -22.188 5.047 1.517 1 47.28 12 ALA B O 1
ATOM 1048 N N . SER B 1 13 ? -21.547 3.264 0.48 1 56.72 13 SER B N 1
ATOM 1049 C CA . SER B 1 13 ? -20.578 3.043 1.548 1 56.72 13 SER B CA 1
ATOM 1050 C C . SER B 1 13 ? -19.672 4.254 1.721 1 56.72 13 SER B C 1
ATOM 1052 O O . SER B 1 13 ? -19.109 4.762 0.746 1 56.72 13 SER B O 1
ATOM 1054 N N . THR B 1 14 ? -19.766 5.109 2.738 1 68.62 14 THR B N 1
ATOM 1055 C CA . THR B 1 14 ? -18.969 6.289 3.066 1 68.62 14 THR B CA 1
ATOM 1056 C C . THR B 1 14 ? -17.609 5.887 3.596 1 68.62 14 THR B C 1
ATOM 1058 O O . THR B 1 14 ? -16.844 6.73 4.082 1 68.62 14 THR B O 1
ATOM 1061 N N . ALA B 1 15 ? -17.203 4.539 3.299 1 89.94 15 ALA B N 1
ATOM 1062 C CA . ALA B 1 15 ? -15.977 4.129 3.975 1 89.94 15 ALA B CA 1
ATOM 1063 C C . ALA B 1 15 ? -14.758 4.344 3.078 1 89.94 15 ALA B C 1
ATOM 1065 O O . ALA B 1 15 ? -14.891 4.438 1.855 1 89.94 15 ALA B O 1
ATOM 1066 N N . HIS B 1 16 ? -13.617 4.609 3.709 1 96 16 HIS B N 1
ATOM 1067 C CA . HIS B 1 16 ? -12.336 4.832 3.057 1 96 16 HIS B CA 1
ATOM 1068 C C . HIS B 1 16 ? -11.289 3.83 3.539 1 96 16 HIS B C 1
ATOM 1070 O O . HIS B 1 16 ? -11.344 3.369 4.68 1 96 16 HIS B O 1
ATOM 1076 N N . VAL B 1 17 ? -10.484 3.52 2.629 1 97.31 17 VAL B N 1
ATOM 1077 C CA . VAL B 1 17 ? -9.359 2.65 2.977 1 97.31 17 VAL B CA 1
ATOM 1078 C C . VAL B 1 17 ? -8.062 3.455 2.986 1 97.31 17 VAL B C 1
ATOM 1080 O O . VAL B 1 17 ? -7.863 4.332 2.143 1 97.31 17 VAL B O 1
ATOM 1083 N N . LEU B 1 18 ? -7.227 3.145 3.99 1 98.38 18 LEU B N 1
ATOM 1084 C CA . LEU B 1 18 ? -5.898 3.73 4.117 1 98.38 18 LEU B CA 1
ATOM 1085 C C . LEU B 1 18 ? -4.824 2.648 4.109 1 98.38 18 LEU B C 1
ATOM 1087 O O . LEU B 1 18 ? -4.973 1.614 4.762 1 98.38 18 LEU B O 1
ATOM 1091 N N . ILE B 1 19 ? -3.787 2.85 3.346 1 98.25 19 ILE B N 1
ATOM 1092 C CA . ILE B 1 19 ? -2.555 2.072 3.426 1 98.25 19 ILE B CA 1
ATOM 1093 C C . ILE B 1 19 ? -1.35 3.008 3.354 1 98.25 19 ILE B C 1
ATOM 1095 O O . ILE B 1 19 ? -1.35 3.973 2.586 1 98.25 19 ILE B O 1
ATOM 1099 N N . PHE B 1 20 ? -0.397 2.771 4.16 1 97.94 20 PHE B N 1
ATOM 1100 C CA . PHE B 1 20 ? 0.797 3.602 4.07 1 97.94 20 PHE B CA 1
ATOM 1101 C C . PHE B 1 20 ? 2.029 2.836 4.535 1 97.94 20 PHE B C 1
ATOM 1103 O O . PHE B 1 20 ? 1.909 1.775 5.152 1 97.94 20 PHE B O 1
ATOM 1110 N N . ALA B 1 21 ? 3.117 3.324 4.152 1 96.56 21 ALA B N 1
ATOM 1111 C CA . ALA B 1 21 ? 4.406 2.779 4.574 1 96.56 21 ALA B CA 1
ATOM 1112 C C . ALA B 1 21 ? 5.41 3.895 4.844 1 96.56 21 ALA B C 1
ATOM 1114 O O . ALA B 1 21 ? 5.309 4.98 4.273 1 96.56 21 ALA B O 1
ATOM 1115 N N . ASP B 1 22 ? 6.254 3.65 5.723 1 95.44 22 ASP B N 1
ATOM 1116 C CA . ASP B 1 22 ? 7.355 4.531 6.105 1 95.44 22 ASP B CA 1
ATOM 1117 C C . ASP B 1 22 ? 8.547 3.725 6.609 1 95.44 22 ASP B C 1
ATOM 1119 O O . ASP B 1 22 ? 8.609 3.365 7.785 1 95.44 22 ASP B O 1
ATOM 1123 N N . VAL B 1 23 ? 9.414 3.426 5.633 1 93 23 VAL B N 1
ATOM 1124 C CA . VAL B 1 23 ? 10.516 2.535 5.969 1 93 23 VAL B CA 1
ATOM 1125 C C . VAL B 1 23 ? 11.805 3.037 5.312 1 93 23 VAL B C 1
ATOM 1127 O O . VAL B 1 23 ? 11.766 3.594 4.211 1 93 23 VAL B O 1
ATOM 1130 N N . HIS B 1 24 ? 12.828 2.873 6.02 1 91.69 24 HIS B N 1
ATOM 1131 C CA . HIS B 1 24 ? 14.117 3.268 5.465 1 91.69 24 HIS B CA 1
ATOM 1132 C C . HIS B 1 24 ? 14.43 2.486 4.195 1 91.69 24 HIS B C 1
ATOM 1134 O O . HIS B 1 24 ? 14.086 1.31 4.082 1 91.69 24 HIS B O 1
ATOM 1140 N N . ASP B 1 25 ? 15.102 3.062 3.246 1 84.81 25 ASP B N 1
ATOM 1141 C CA . ASP B 1 25 ? 15.375 2.516 1.921 1 84.81 25 ASP B CA 1
ATOM 1142 C C . ASP B 1 25 ? 16.125 1.186 2.018 1 84.81 25 ASP B C 1
ATOM 1144 O O . ASP B 1 25 ? 16 0.338 1.129 1 84.81 25 ASP B O 1
ATOM 1148 N N . LEU B 1 26 ? 16.844 1.042 3.078 1 81.19 26 LEU B N 1
ATOM 1149 C CA . LEU B 1 26 ? 17.641 -0.173 3.232 1 81.19 26 LEU B CA 1
ATOM 1150 C C . LEU B 1 26 ? 16.781 -1.315 3.77 1 81.19 26 LEU B C 1
ATOM 1152 O O . LEU B 1 26 ? 17.219 -2.465 3.809 1 81.19 26 LEU B O 1
ATOM 1156 N N . GLY B 1 27 ? 15.547 -0.97 4.145 1 85.5 27 GLY B N 1
ATOM 1157 C CA . GLY B 1 27 ? 14.656 -1.998 4.664 1 85.5 27 GLY B CA 1
ATOM 1158 C C . GLY B 1 27 ? 13.656 -2.494 3.641 1 85.5 27 GLY B C 1
ATOM 1159 O O . GLY B 1 27 ? 13.641 -2.021 2.502 1 85.5 27 GLY B O 1
ATOM 1160 N N . ASN B 1 28 ? 12.969 -3.514 4.035 1 88.19 28 ASN B N 1
ATOM 1161 C CA . ASN B 1 28 ? 11.867 -4.039 3.238 1 88.19 28 ASN B CA 1
ATOM 1162 C C . ASN B 1 28 ? 10.578 -3.256 3.475 1 88.19 28 ASN B C 1
ATOM 1164 O O . ASN B 1 28 ? 10.18 -3.045 4.621 1 88.19 28 ASN B O 1
ATOM 1168 N N . ILE B 1 29 ? 10.039 -2.885 2.379 1 89.69 29 ILE B N 1
ATOM 1169 C CA . ILE B 1 29 ? 8.836 -2.07 2.479 1 89.69 29 ILE B CA 1
ATOM 1170 C C . ILE B 1 29 ? 7.785 -2.803 3.312 1 89.69 29 ILE B C 1
ATOM 1172 O O . ILE B 1 29 ? 7.012 -2.174 4.043 1 89.69 29 ILE B O 1
ATOM 1176 N N . SER B 1 30 ? 7.758 -4.113 3.184 1 89.38 30 SER B N 1
ATOM 1177 C CA . SER B 1 30 ? 6.75 -4.898 3.887 1 89.38 30 SER B CA 1
ATOM 1178 C C . SER B 1 30 ? 6.871 -4.73 5.398 1 89.38 30 SER B C 1
ATOM 1180 O O . SER B 1 30 ? 5.887 -4.887 6.125 1 89.38 30 SER B O 1
ATOM 1182 N N . ASP B 1 31 ? 8.102 -4.336 5.844 1 89.5 31 ASP B N 1
ATOM 1183 C CA . ASP B 1 31 ? 8.344 -4.164 7.27 1 89.5 31 ASP B CA 1
ATOM 1184 C C . ASP B 1 31 ? 7.699 -2.881 7.789 1 89.5 31 ASP B C 1
ATOM 1186 O O . ASP B 1 31 ? 7.422 -2.756 8.984 1 89.5 31 ASP B O 1
ATOM 1190 N N . GLY B 1 32 ? 7.445 -1.959 6.973 1 92 32 GLY B N 1
ATOM 1191 C CA . GLY B 1 32 ? 6.895 -0.678 7.383 1 92 32 GLY B CA 1
ATOM 1192 C C . GLY B 1 32 ? 5.492 -0.433 6.859 1 92 32 GLY B C 1
ATOM 1193 O O . GLY B 1 32 ? 4.953 0.666 7.004 1 92 32 GLY B O 1
ATOM 1194 N N . LEU B 1 33 ? 4.957 -1.399 6.223 1 95.62 33 LEU B N 1
ATOM 1195 C CA . LEU B 1 33 ? 3.633 -1.271 5.625 1 95.62 33 LEU B CA 1
ATOM 1196 C C . LEU B 1 33 ? 2.545 -1.377 6.691 1 95.62 33 LEU B C 1
ATOM 1198 O O . LEU B 1 33 ? 2.568 -2.291 7.52 1 95.62 33 LEU B O 1
ATOM 1202 N N . ILE B 1 34 ? 1.674 -0.457 6.707 1 97.31 34 ILE B N 1
ATOM 1203 C CA . ILE B 1 34 ? 0.533 -0.45 7.617 1 97.31 34 ILE B CA 1
ATOM 1204 C C . ILE B 1 34 ? -0.765 -0.384 6.816 1 97.31 34 ILE B C 1
ATOM 1206 O O . ILE B 1 34 ? -0.911 0.459 5.93 1 97.31 34 ILE B O 1
ATOM 1210 N N . GLY B 1 35 ? -1.614 -1.316 7.238 1 96.19 35 GLY B N 1
ATOM 1211 C CA . GLY B 1 35 ? -2.885 -1.384 6.531 1 96.19 35 GLY B CA 1
ATOM 1212 C C . GLY B 1 35 ? -2.986 -2.572 5.594 1 96.19 35 GLY B C 1
ATOM 1213 O O . GLY B 1 35 ? -2.094 -3.422 5.562 1 96.19 35 GLY B O 1
ATOM 1214 N N . PRO B 1 36 ? -4.148 -2.588 4.844 1 96.44 36 PRO B N 1
ATOM 1215 C CA . PRO B 1 36 ? -5.219 -1.596 4.719 1 96.44 36 PRO B CA 1
ATOM 1216 C C . PRO B 1 36 ? -6.027 -1.433 6.004 1 96.44 36 PRO B C 1
ATOM 1218 O O . PRO B 1 36 ? -6.293 -2.416 6.699 1 96.44 36 PRO B O 1
ATOM 1221 N N . GLU B 1 37 ? -6.281 -0.2 6.395 1 97.44 37 GLU B N 1
ATOM 1222 C CA . GLU B 1 37 ? -7.191 0.168 7.473 1 97.44 37 GLU B CA 1
ATOM 1223 C C . GLU B 1 37 ? -8.43 0.886 6.934 1 97.44 37 GLU B C 1
ATOM 1225 O O . GLU B 1 37 ? -8.359 1.563 5.906 1 97.44 37 GLU B O 1
ATOM 1230 N N . PHE B 1 38 ? -9.555 0.733 7.594 1 95.94 38 PHE B N 1
ATOM 1231 C CA . PHE B 1 38 ? -10.82 1.24 7.066 1 95.94 38 PHE B CA 1
ATOM 1232 C C . PHE B 1 38 ? -11.398 2.305 7.992 1 95.94 38 PHE B C 1
ATOM 1234 O O . PHE B 1 38 ? -11.422 2.131 9.211 1 95.94 38 PHE B O 1
ATOM 1241 N N . TYR B 1 39 ? -11.836 3.424 7.371 1 96.44 39 TYR B N 1
ATOM 1242 C CA . TYR B 1 39 ? -12.32 4.574 8.125 1 96.44 39 TYR B CA 1
ATOM 1243 C C . TYR B 1 39 ? -13.625 5.105 7.531 1 96.44 39 TYR B C 1
ATOM 1245 O O . TYR B 1 39 ? -13.875 4.938 6.336 1 96.44 39 TYR B O 1
ATOM 1253 N N . PRO B 1 40 ? -14.406 5.77 8.336 1 94.88 40 PRO B N 1
ATOM 1254 C CA . PRO B 1 40 ? -15.703 6.266 7.867 1 94.88 40 PRO B CA 1
ATOM 1255 C C . PRO B 1 40 ? -15.578 7.496 6.973 1 94.88 40 PRO B C 1
ATOM 1257 O O . PRO B 1 40 ? -16.547 7.914 6.348 1 94.88 40 PRO B O 1
ATOM 1260 N N . SER B 1 41 ? -14.398 8.141 6.945 1 94.19 41 SER B N 1
ATOM 1261 C CA . SER B 1 41 ? -14.195 9.32 6.113 1 94.19 41 SER B CA 1
ATOM 1262 C C . SER B 1 41 ? -12.734 9.469 5.711 1 94.19 41 SER B C 1
ATOM 1264 O O . SER B 1 41 ? -11.844 8.906 6.355 1 94.19 41 SER B O 1
ATOM 1266 N N . ALA B 1 42 ? -12.57 10.203 4.656 1 95.75 42 ALA B N 1
ATOM 1267 C CA . ALA B 1 42 ? -11.211 10.523 4.242 1 95.75 42 ALA B CA 1
ATOM 1268 C C . ALA B 1 42 ? -10.469 11.297 5.332 1 95.75 42 ALA B C 1
ATOM 1270 O O . ALA B 1 42 ? -9.273 11.086 5.543 1 95.75 42 ALA B O 1
ATOM 1271 N N . HIS B 1 43 ? -11.234 12.133 6.004 1 96.81 43 HIS B N 1
ATOM 1272 C CA . HIS B 1 43 ? -10.641 12.93 7.078 1 96.81 43 HIS B CA 1
ATOM 1273 C C . HIS B 1 43 ? -10.094 12.039 8.188 1 96.81 43 HIS B C 1
ATOM 1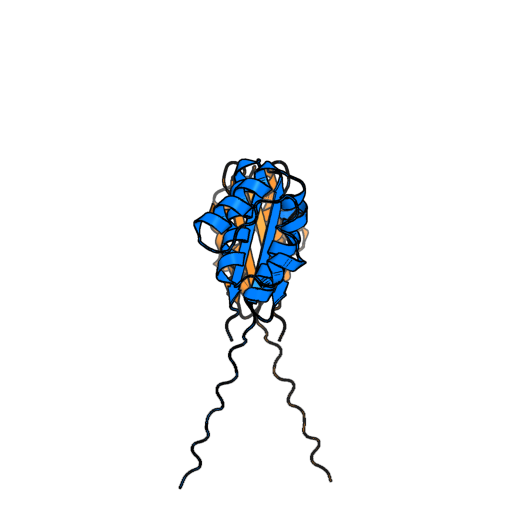275 O O . HIS B 1 43 ? -8.961 12.227 8.641 1 96.81 43 HIS B O 1
ATOM 1281 N N . ALA B 1 44 ? -10.875 11.109 8.547 1 96.88 44 ALA B N 1
ATOM 1282 C CA . ALA B 1 44 ? -10.461 10.195 9.609 1 96.88 44 ALA B CA 1
ATOM 1283 C C . ALA B 1 44 ? -9.234 9.391 9.188 1 96.88 44 ALA B C 1
ATOM 1285 O O . ALA B 1 44 ? -8.328 9.156 9.984 1 96.88 44 ALA B O 1
ATOM 1286 N N . ALA B 1 45 ? -9.18 8.945 7.965 1 97.88 45 ALA B N 1
ATOM 1287 C CA . ALA B 1 45 ? -8.039 8.195 7.441 1 97.88 45 ALA B CA 1
ATOM 1288 C C . ALA B 1 45 ? -6.777 9.055 7.43 1 97.88 45 ALA B C 1
ATOM 1290 O O . ALA B 1 45 ? -5.707 8.594 7.84 1 97.88 45 ALA B O 1
ATOM 1291 N N . LEU B 1 46 ? -6.945 10.273 6.98 1 98.19 46 LEU B N 1
ATOM 1292 C CA . LEU B 1 46 ? -5.816 11.195 6.941 1 98.19 46 LEU B CA 1
ATOM 1293 C C . LEU B 1 46 ? -5.293 11.469 8.352 1 98.19 46 LEU B C 1
ATOM 1295 O O . LEU B 1 46 ? -4.082 11.516 8.562 1 98.19 46 LEU B O 1
ATOM 1299 N N . MET B 1 47 ? -6.195 11.57 9.227 1 98.12 47 MET B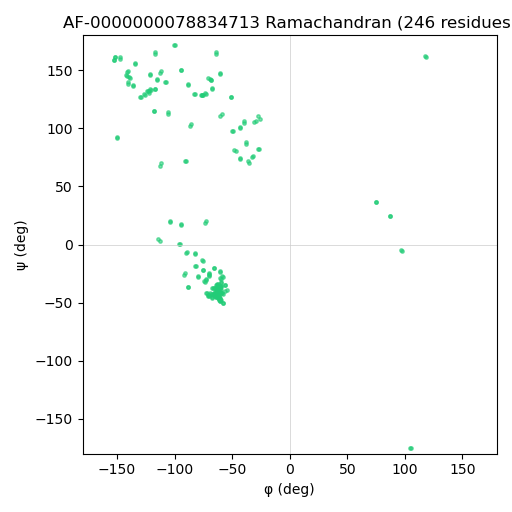 N 1
ATOM 1300 C CA . MET B 1 47 ? -5.801 11.82 10.617 1 98.12 47 MET B CA 1
ATOM 1301 C C . MET B 1 47 ? -4.996 10.648 11.172 1 98.12 47 MET B C 1
ATOM 1303 O O . MET B 1 47 ? -4.082 10.844 11.969 1 98.12 47 MET B O 1
ATOM 1307 N N . ARG B 1 48 ? -5.312 9.477 10.773 1 98.31 48 ARG B N 1
ATOM 1308 C CA . ARG B 1 48 ? -4.547 8.305 11.172 1 98.31 48 ARG B CA 1
ATOM 1309 C C . ARG B 1 48 ? -3.105 8.398 10.68 1 98.31 48 ARG B C 1
ATOM 1311 O O . ARG B 1 48 ? -2.166 8.141 11.438 1 98.31 48 ARG B O 1
ATOM 1318 N N . PHE B 1 49 ? -2.916 8.781 9.477 1 98.56 49 PHE B N 1
ATOM 1319 C CA . PHE B 1 49 ? -1.574 8.891 8.922 1 98.56 49 PHE B CA 1
ATOM 1320 C C . PHE B 1 49 ? -0.821 10.062 9.539 1 98.56 49 PHE B C 1
ATOM 1322 O O . PHE B 1 49 ? 0.353 9.93 9.891 1 98.56 49 PHE B O 1
ATOM 1329 N N . VAL B 1 50 ? -1.539 11.141 9.633 1 98.31 50 VAL B N 1
ATOM 1330 C CA . VAL B 1 50 ? -0.909 12.32 10.219 1 98.31 50 VAL B CA 1
ATOM 1331 C C . VAL B 1 50 ? -0.544 12.039 11.672 1 98.31 50 VAL B C 1
ATOM 1333 O O . VAL B 1 50 ? 0.526 12.438 12.141 1 98.31 50 VAL B O 1
ATOM 1336 N N . GLY B 1 51 ? -1.426 11.359 12.297 1 97.5 51 GLY B N 1
ATOM 1337 C CA . GLY B 1 51 ? -1.113 10.961 13.664 1 97.5 51 GLY B CA 1
ATOM 1338 C C . GLY B 1 51 ? 0.138 10.109 13.766 1 97.5 51 GLY B C 1
ATOM 1339 O O . GLY B 1 51 ? 0.885 10.211 14.742 1 97.5 51 GLY B O 1
ATOM 1340 N N . TYR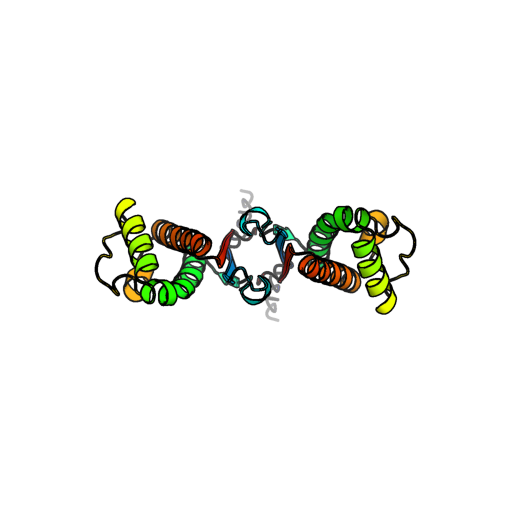 B 1 52 ? 0.381 9.289 12.852 1 97.88 52 TYR B N 1
ATOM 1341 C CA . TYR B 1 52 ? 1.6 8.492 12.781 1 97.88 52 TYR B CA 1
ATOM 1342 C C . TYR B 1 52 ? 2.814 9.375 12.523 1 97.88 52 TYR B C 1
ATOM 1344 O O . TYR B 1 52 ? 3.883 9.156 13.102 1 97.88 52 TYR B O 1
ATOM 1352 N N . ALA B 1 53 ? 2.65 10.414 11.695 1 97.5 53 ALA B N 1
ATOM 1353 C CA . ALA B 1 53 ? 3.748 11.234 11.195 1 97.5 53 ALA B CA 1
ATOM 1354 C C . ALA B 1 53 ? 4.18 12.258 12.242 1 97.5 53 A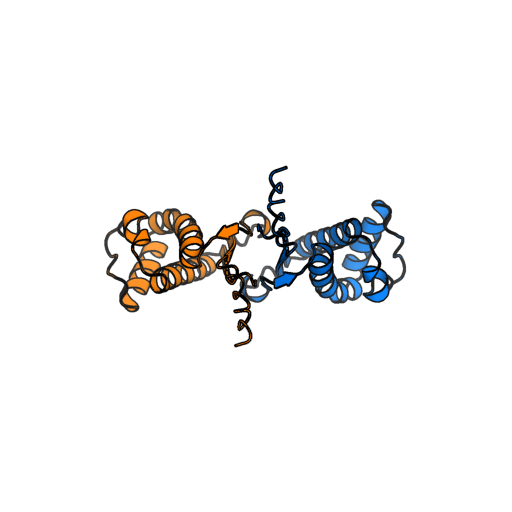LA B C 1
ATOM 1356 O O . ALA B 1 53 ? 5.348 12.656 12.289 1 97.5 53 ALA B O 1
ATOM 1357 N N . LEU B 1 54 ? 3.299 12.617 13.055 1 97.06 54 LEU B N 1
ATOM 1358 C CA . LEU B 1 54 ? 3.475 13.781 13.914 1 97.06 54 LEU B CA 1
ATOM 1359 C C . LEU B 1 54 ? 4.664 13.594 14.844 1 97.06 54 LEU B C 1
ATOM 1361 O O . LEU B 1 54 ? 5.496 14.492 14.984 1 97.06 54 LEU B O 1
ATOM 1365 N N . PRO B 1 55 ? 4.793 12.422 15.5 1 95.88 55 PRO B N 1
ATOM 1366 C CA . PRO B 1 55 ? 5.965 12.266 16.359 1 95.88 55 PRO B CA 1
ATOM 1367 C C . PRO B 1 55 ? 7.281 12.406 15.602 1 95.88 55 PRO B C 1
ATOM 1369 O O . PRO B 1 55 ? 8.266 12.898 16.156 1 95.88 55 PRO B O 1
ATOM 1372 N N . HIS B 1 56 ? 7.293 12 14.398 1 95.56 56 HIS B N 1
ATOM 1373 C CA . HIS B 1 56 ? 8.492 12.125 13.57 1 95.56 56 HIS B CA 1
ATOM 1374 C C . HIS B 1 56 ? 8.734 13.57 13.172 1 95.56 56 HIS B C 1
ATOM 1376 O O . HIS B 1 56 ? 9.875 14.039 13.195 1 95.56 56 HIS B O 1
ATOM 1382 N N . ILE B 1 57 ? 7.652 14.211 12.836 1 96.06 57 ILE B N 1
ATOM 1383 C CA . ILE B 1 57 ? 7.734 15.609 12.43 1 96.06 57 ILE B CA 1
ATOM 1384 C C . ILE B 1 57 ? 8.258 16.453 13.586 1 96.06 57 ILE B C 1
ATOM 1386 O O . ILE B 1 57 ? 9.125 17.312 13.398 1 96.06 57 ILE B O 1
ATOM 1390 N N . THR B 1 58 ? 7.789 16.203 14.68 1 93.81 58 THR B N 1
ATOM 1391 C CA . THR B 1 58 ? 8.133 17 15.844 1 93.81 58 THR B CA 1
ATOM 1392 C C . THR B 1 58 ? 9.555 16.719 16.297 1 93.81 58 THR B C 1
ATOM 1394 O O . THR B 1 58 ? 10.234 17.609 16.844 1 93.81 58 THR B O 1
ATOM 1397 N N . ALA B 1 59 ? 10.031 15.523 16.078 1 93.38 59 ALA B N 1
ATOM 1398 C CA . ALA B 1 59 ? 11.352 15.109 16.562 1 93.38 59 ALA B CA 1
ATOM 1399 C C . ALA B 1 59 ? 12.453 15.602 15.617 1 93.38 59 ALA B C 1
ATOM 1401 O O . ALA B 1 59 ? 13.625 15.633 16 1 93.38 59 ALA B O 1
ATOM 1402 N N . ASP B 1 60 ? 12.102 15.945 14.445 1 94.06 60 ASP B N 1
ATOM 1403 C CA . ASP B 1 60 ? 13.07 16.359 13.438 1 94.06 60 ASP B CA 1
ATOM 1404 C C . ASP B 1 60 ? 12.828 17.797 13.008 1 94.06 60 ASP B C 1
ATOM 1406 O O . ASP B 1 60 ? 11.859 18.078 12.297 1 94.06 60 ASP B O 1
ATOM 1410 N N . GLN B 1 61 ? 13.719 18.578 13.289 1 93.88 61 GLN B N 1
ATOM 1411 C CA . GLN B 1 61 ? 13.562 20.016 13.062 1 93.88 61 GLN B CA 1
ATOM 1412 C C . GLN B 1 61 ? 13.406 20.312 11.578 1 93.88 61 GLN B C 1
ATOM 1414 O O . GLN B 1 61 ? 12.602 21.172 11.195 1 93.88 61 GLN B O 1
ATOM 1419 N N . SER B 1 62 ? 14.195 19.703 10.758 1 93.69 62 SER B N 1
ATOM 1420 C CA . SER B 1 62 ? 14.102 19.953 9.328 1 93.69 62 SER B CA 1
ATOM 1421 C C . SER B 1 62 ? 12.742 19.531 8.773 1 93.69 62 SER B C 1
ATOM 1423 O O . SER B 1 62 ? 12.156 20.25 7.957 1 93.69 62 SER B O 1
ATOM 1425 N N . LEU B 1 63 ? 12.266 18.406 9.242 1 94.75 63 LEU B N 1
ATOM 1426 C CA . LEU B 1 63 ? 10.953 17.922 8.836 1 94.75 63 LEU B CA 1
ATOM 1427 C C . LEU B 1 63 ? 9.852 18.859 9.32 1 94.75 63 LEU B C 1
ATOM 1429 O O . LEU B 1 63 ? 8.945 19.203 8.562 1 94.75 63 LEU B O 1
ATOM 1433 N N . PHE B 1 64 ? 9.977 19.328 10.508 1 96.25 64 PHE B N 1
ATOM 1434 C CA . PHE B 1 64 ? 9.016 20.25 11.094 1 96.25 64 PHE B CA 1
ATOM 1435 C C . PHE B 1 64 ? 8.938 21.531 10.281 1 96.25 64 PHE B C 1
ATOM 1437 O O . PHE B 1 64 ? 7.848 21.969 9.914 1 96.25 64 PHE B O 1
ATOM 1444 N N . GLU B 1 65 ? 10.086 22.062 10 1 94.94 65 GLU B N 1
ATOM 1445 C CA . GLU B 1 65 ? 10.141 23.328 9.258 1 94.94 65 GLU B CA 1
ATOM 1446 C C . GLU B 1 65 ? 9.531 23.172 7.867 1 94.94 65 GLU B C 1
ATOM 1448 O O . GLU B 1 65 ? 8.82 24.062 7.395 1 94.94 65 GLU B O 1
ATOM 1453 N N . SER B 1 66 ? 9.797 22.078 7.242 1 95.19 66 SER B N 1
ATOM 1454 C CA . SER B 1 66 ? 9.234 21.812 5.918 1 95.19 66 SER B CA 1
ATOM 1455 C C . SER B 1 66 ? 7.715 21.766 5.961 1 95.19 66 SER B C 1
ATOM 1457 O O . SER B 1 66 ? 7.039 22.391 5.145 1 95.19 66 SER B O 1
ATOM 1459 N N . CYS B 1 67 ? 7.219 21.078 6.938 1 96.75 67 CYS B N 1
ATOM 1460 C CA . CYS B 1 67 ? 5.777 20.891 7.059 1 96.75 67 CYS B CA 1
ATOM 1461 C C . CYS B 1 67 ? 5.09 22.203 7.441 1 96.75 67 CYS B C 1
ATOM 1463 O O . CYS B 1 67 ? 4.086 22.578 6.836 1 96.75 67 CYS B O 1
ATOM 1465 N N . ALA B 1 68 ? 5.676 22.891 8.352 1 96.12 68 ALA B N 1
ATOM 1466 C CA . ALA B 1 68 ? 5.113 24.156 8.812 1 96.12 68 ALA B CA 1
ATOM 1467 C C . ALA B 1 68 ? 5.113 25.203 7.699 1 96.12 68 ALA B C 1
ATOM 1469 O O . ALA B 1 68 ? 4.121 25.906 7.496 1 96.12 68 ALA B O 1
ATOM 1470 N N . ALA B 1 69 ? 6.191 25.234 7.031 1 95.62 69 ALA B N 1
ATOM 1471 C CA . ALA B 1 69 ? 6.324 26.203 5.945 1 95.62 69 ALA B CA 1
ATOM 1472 C C . ALA B 1 69 ? 5.301 25.938 4.844 1 95.62 69 ALA B C 1
ATOM 1474 O O . ALA B 1 69 ? 4.703 26.859 4.301 1 95.62 69 ALA B O 1
ATOM 1475 N N . ARG B 1 70 ? 5.109 24.688 4.52 1 96.88 70 ARG B N 1
ATOM 1476 C CA . ARG B 1 70 ? 4.168 24.312 3.463 1 96.88 70 ARG B CA 1
ATOM 1477 C C . ARG B 1 70 ? 2.736 24.656 3.865 1 96.88 70 ARG B C 1
ATOM 1479 O O . ARG B 1 70 ? 1.97 25.188 3.062 1 96.88 70 ARG B O 1
ATOM 1486 N N . LEU B 1 71 ? 2.402 24.359 5.141 1 96.69 71 LEU B N 1
ATOM 1487 C CA . LEU B 1 71 ? 1.069 24.688 5.633 1 96.69 71 LEU B CA 1
ATOM 1488 C C . LEU B 1 71 ? 0.822 26.188 5.566 1 96.69 71 LEU B C 1
ATOM 1490 O O . LEU B 1 71 ? -0.239 26.625 5.117 1 96.69 71 LEU B O 1
ATOM 1494 N N . ALA B 1 72 ? 1.811 26.906 5.902 1 95.12 72 ALA B N 1
ATOM 1495 C CA . ALA B 1 72 ? 1.709 28.359 5.879 1 95.12 72 ALA B CA 1
ATOM 1496 C C . ALA B 1 72 ? 1.572 28.891 4.453 1 95.12 72 ALA B C 1
ATOM 1498 O O . ALA B 1 72 ? 0.737 29.75 4.176 1 95.12 72 ALA B O 1
ATOM 1499 N N . ALA B 1 73 ? 2.393 28.359 3.598 1 95.88 73 ALA B N 1
ATOM 1500 C CA . ALA B 1 73 ? 2.387 28.797 2.199 1 95.88 73 ALA B CA 1
ATOM 1501 C C . ALA B 1 73 ? 1.021 28.547 1.561 1 95.88 73 ALA B C 1
ATOM 1503 O O . ALA B 1 73 ? 0.595 29.312 0.688 1 95.88 73 ALA B O 1
ATOM 1504 N N . GLU B 1 74 ? 0.306 27.562 2.008 1 95.44 74 GLU B N 1
ATOM 1505 C CA . GLU B 1 74 ? -0.99 27.219 1.433 1 95.44 74 GLU B CA 1
ATOM 1506 C C . GLU B 1 74 ? -2.133 27.844 2.221 1 95.44 74 GLU B C 1
ATOM 1508 O O . GLU B 1 74 ? -3.305 27.609 1.93 1 95.44 74 GLU B O 1
ATOM 1513 N N . GLY B 1 75 ? -1.869 28.594 3.27 1 93.69 75 GLY B N 1
ATOM 1514 C CA . GLY B 1 75 ? -2.85 29.391 3.986 1 93.69 75 GLY B CA 1
ATOM 1515 C C . GLY B 1 75 ? -3.572 28.625 5.074 1 93.69 75 GLY B C 1
ATOM 1516 O O . GLY B 1 75 ? -4.723 28.922 5.398 1 93.69 75 GLY B O 1
ATOM 1517 N N . HIS B 1 76 ? -2.883 27.516 5.609 1 92.56 76 HIS B N 1
ATOM 1518 C CA . HIS B 1 76 ? -3.564 26.672 6.59 1 92.56 76 HIS B CA 1
ATOM 1519 C C . HIS B 1 76 ? -3.053 26.953 8 1 92.56 76 HIS B C 1
ATOM 1521 O O . HIS B 1 76 ? -3.188 26.109 8.891 1 92.56 76 HIS B O 1
ATOM 1527 N N . GLY B 1 77 ? -2.459 28.016 8.219 1 86.44 77 GLY B N 1
ATOM 1528 C CA . GLY B 1 77 ? -2.008 28.406 9.555 1 86.44 77 GLY B CA 1
ATOM 1529 C C . GLY B 1 77 ? -0.502 28.547 9.648 1 86.44 77 GLY B C 1
ATOM 1530 O O . GLY B 1 77 ? 0.228 28.141 8.742 1 86.44 77 GLY B O 1
ATOM 1531 N N . GLU B 1 78 ? -0.208 29.25 10.711 1 86.75 78 GLU B N 1
ATOM 1532 C CA . GLU B 1 78 ? 1.208 29.438 11.008 1 86.75 78 GLU B CA 1
ATOM 1533 C C . GLU B 1 78 ? 1.642 28.578 12.195 1 86.75 78 GLU B C 1
ATOM 1535 O O . GLU B 1 78 ? 1.094 28.719 13.289 1 86.75 78 GLU B O 1
ATOM 1540 N N . PHE B 1 79 ? 2.525 27.609 11.836 1 88 79 PHE B N 1
ATOM 1541 C CA . PHE B 1 79 ? 3.057 26.703 12.844 1 88 79 PHE B CA 1
ATOM 1542 C C . PHE B 1 79 ? 4.547 26.938 13.055 1 88 79 PHE B C 1
ATOM 1544 O O . PHE B 1 79 ? 5.363 26.047 12.812 1 88 79 PHE B O 1
ATOM 1551 N N . GLN B 1 80 ? 4.883 28.016 13.578 1 83.94 80 GLN B N 1
ATOM 1552 C CA . GLN B 1 80 ? 6.289 28.406 13.586 1 83.94 80 GLN B CA 1
ATOM 1553 C C . GLN B 1 80 ? 6.996 27.922 14.844 1 83.94 80 GLN B C 1
ATOM 1555 O O . GLN B 1 80 ? 8.211 27.688 14.828 1 83.94 80 GLN B O 1
ATOM 1560 N N . GLU B 1 81 ? 6.207 27.719 15.883 1 87.06 81 GLU B N 1
ATOM 1561 C CA . GLU B 1 81 ? 6.84 27.312 17.141 1 87.06 81 GLU B CA 1
ATOM 1562 C C . GLU B 1 81 ? 6.98 25.797 17.219 1 87.06 81 GLU B C 1
ATOM 1564 O O . GLU B 1 81 ? 6.055 25.062 16.859 1 87.06 81 GLU B O 1
ATOM 1569 N N . PRO B 1 82 ? 8.156 25.422 17.688 1 78.62 82 PRO B N 1
ATOM 1570 C CA . PRO B 1 82 ? 8.305 23.984 17.922 1 78.62 82 PRO B CA 1
ATOM 1571 C C . PRO B 1 82 ? 7.156 23.406 18.766 1 78.62 82 PRO B C 1
ATOM 1573 O O . PRO B 1 82 ? 6.723 24.016 19.734 1 78.62 82 PRO B O 1
ATOM 1576 N N . GLY B 1 83 ? 6.555 22.422 18.312 1 80.81 83 GLY B N 1
ATOM 1577 C CA . GLY B 1 83 ? 5.457 21.797 19.031 1 80.81 83 GLY B CA 1
ATOM 1578 C C . GLY B 1 83 ? 4.094 22.266 18.562 1 80.81 83 GLY B C 1
ATOM 1579 O O . GLY B 1 83 ? 3.066 21.781 19.031 1 80.81 83 GLY B O 1
ATOM 1580 N N . SER B 1 84 ? 4.109 23.219 17.688 1 89.75 84 SER B N 1
ATOM 1581 C CA . SER B 1 84 ? 2.828 23.734 17.219 1 89.75 84 SER B CA 1
ATOM 1582 C C . SER B 1 84 ? 2.104 22.703 16.344 1 89.75 84 SER B C 1
ATOM 1584 O O . SER B 1 84 ? 0.875 22.719 16.25 1 89.75 84 SER B O 1
ATOM 1586 N N . LEU B 1 85 ? 2.902 21.844 15.734 1 92.44 85 LEU B N 1
ATOM 1587 C CA . LEU B 1 85 ? 2.297 20.766 14.984 1 92.44 85 LEU B CA 1
ATOM 1588 C C . LEU B 1 85 ? 2.094 19.531 15.867 1 92.44 85 LEU B C 1
ATOM 1590 O O . LEU B 1 85 ? 2.818 18.547 15.734 1 92.44 85 LEU B O 1
ATOM 1594 N N . GLN B 1 86 ? 1.162 19.672 16.719 1 91.25 86 GLN B N 1
ATOM 1595 C CA . GLN B 1 86 ? 0.768 18.578 17.609 1 91.25 86 GLN B CA 1
ATOM 1596 C C . GLN B 1 86 ? -0.675 18.156 17.344 1 91.25 86 GLN B C 1
ATOM 1598 O O . GLN B 1 86 ? -1.44 18.891 16.719 1 91.25 86 GLN B O 1
ATOM 1603 N N . PHE B 1 87 ? -0.946 17.016 17.891 1 93 87 PHE B N 1
ATOM 1604 C CA . PHE B 1 87 ? -2.229 16.391 17.578 1 93 87 PHE B CA 1
ATOM 1605 C C . PHE B 1 87 ? -3.381 17.344 17.906 1 93 87 PHE B C 1
ATOM 1607 O O . PHE B 1 87 ? -4.32 17.469 17.125 1 93 87 PHE B O 1
ATOM 1614 N N . GLU B 1 88 ? -3.316 18.078 19 1 91.31 88 GLU B N 1
ATOM 1615 C CA . GLU B 1 88 ? -4.375 18.969 19.469 1 91.31 88 GLU B CA 1
ATOM 1616 C C . GLU B 1 88 ? -4.656 20.078 18.469 1 91.31 88 GLU B C 1
ATOM 1618 O O . GLU B 1 88 ? -5.797 20.516 18.328 1 91.31 88 GLU B O 1
ATOM 1623 N N . ASN B 1 89 ? -3.66 20.484 17.844 1 91.75 89 ASN B N 1
ATOM 1624 C CA . ASN B 1 89 ? -3.814 21.562 16.875 1 91.75 89 ASN B CA 1
ATOM 1625 C C . ASN B 1 89 ? -4.168 21.016 15.484 1 91.75 89 ASN B C 1
ATOM 1627 O O . ASN B 1 89 ? -4.973 21.625 14.773 1 91.75 89 ASN B O 1
ATOM 1631 N N . VAL B 1 90 ? -3.617 19.938 15.195 1 93.62 90 VAL B N 1
ATOM 1632 C CA . VAL B 1 90 ? -3.723 19.375 13.852 1 93.62 90 VAL B CA 1
ATOM 1633 C C . VAL B 1 90 ? -5.117 18.781 13.648 1 93.62 90 VAL B C 1
ATOM 1635 O O . VAL B 1 90 ? -5.66 18.844 12.539 1 93.62 90 VAL B O 1
ATOM 1638 N N . GLN B 1 91 ? -5.746 18.266 14.688 1 93.06 91 GLN B N 1
ATOM 1639 C CA . GLN B 1 91 ? -7.027 17.578 14.57 1 93.06 91 GLN B CA 1
ATOM 1640 C C . GLN B 1 91 ? -8.125 18.547 14.133 1 93.06 91 GLN B C 1
ATOM 1642 O O . GLN B 1 91 ? -9.172 18.125 13.633 1 93.06 91 GLN B O 1
ATOM 1647 N N . SER B 1 92 ? -7.918 19.859 14.328 1 92.19 92 SER B N 1
ATOM 1648 C CA . SER B 1 92 ? -8.914 20.859 13.961 1 92.19 92 SER B CA 1
ATOM 1649 C C . SER B 1 92 ? -8.727 21.328 12.523 1 92.19 92 SER B C 1
ATOM 1651 O O . SER B 1 92 ? -9.555 22.078 11.992 1 92.19 92 SER B O 1
ATOM 1653 N N . LEU B 1 93 ? -7.688 20.891 11.922 1 95.25 93 LEU B N 1
ATOM 1654 C CA . LEU B 1 93 ? -7.41 21.312 10.555 1 95.25 93 LEU B CA 1
ATOM 1655 C C . LEU B 1 93 ? -8.406 20.688 9.578 1 95.25 93 LEU B C 1
ATOM 1657 O O . LEU B 1 93 ? -8.852 19.562 9.781 1 95.25 93 LEU B O 1
ATOM 1661 N N . PRO B 1 94 ? -8.789 21.484 8.555 1 96 94 PRO B N 1
ATOM 1662 C CA . PRO B 1 94 ? -9.633 20.891 7.508 1 96 94 PRO B CA 1
ATOM 1663 C C . PRO B 1 94 ? -8.914 19.781 6.73 1 96 94 PRO B C 1
ATOM 1665 O O . PRO B 1 94 ? -7.68 19.703 6.766 1 96 94 PRO B O 1
ATOM 1668 N N . THR B 1 95 ? -9.625 19 5.996 1 96.81 95 THR B N 1
ATOM 1669 C CA . THR B 1 95 ? -9.117 17.844 5.262 1 96.81 95 THR B CA 1
ATOM 1670 C C . THR B 1 95 ? -8.031 18.266 4.277 1 96.81 95 THR B C 1
ATOM 1672 O O . THR B 1 95 ? -7.004 17.594 4.156 1 96.81 95 THR B O 1
ATOM 1675 N N . VAL B 1 96 ? -8.281 19.375 3.631 1 97.12 96 VAL B N 1
ATOM 1676 C CA . VAL B 1 96 ? -7.332 19.828 2.623 1 97.12 96 VAL B CA 1
ATOM 1677 C C . VAL B 1 96 ? -5.992 20.141 3.283 1 97.12 96 VAL B C 1
ATOM 1679 O O . VAL B 1 96 ? -4.934 19.875 2.707 1 97.12 96 VAL B O 1
ATOM 1682 N N . ALA B 1 97 ? -5.926 20.672 4.449 1 97.62 97 ALA B N 1
ATOM 1683 C CA . ALA B 1 97 ? -4.699 20.969 5.18 1 97.62 97 ALA B CA 1
ATOM 1684 C C . ALA B 1 97 ? -3.99 19.703 5.621 1 97.62 97 ALA B C 1
ATOM 1686 O O . ALA B 1 97 ? -2.762 19.609 5.57 1 97.62 97 ALA B O 1
ATOM 1687 N N . LEU B 1 98 ? -4.777 18.781 6.07 1 97.94 98 LEU B N 1
ATOM 1688 C CA . LEU B 1 98 ? -4.207 17.5 6.449 1 97.94 98 LEU B CA 1
ATOM 1689 C C . LEU B 1 98 ? -3.529 16.828 5.258 1 97.94 98 LEU B C 1
ATOM 1691 O O . LEU B 1 98 ? -2.479 16.203 5.406 1 97.94 98 LEU B O 1
ATOM 1695 N N . GLU B 1 99 ? -4.137 16.969 4.109 1 98.25 99 GLU B N 1
ATOM 1696 C CA . GLU B 1 99 ? -3.547 16.422 2.891 1 98.25 99 GLU B CA 1
ATOM 1697 C C . GLU B 1 99 ? -2.207 17.078 2.586 1 98.25 99 GLU B C 1
ATOM 1699 O O . GLU B 1 99 ? -1.241 16.406 2.225 1 98.25 99 GLU B O 1
ATOM 1704 N N . VAL B 1 100 ? -2.162 18.328 2.748 1 97.94 100 VAL B N 1
ATOM 1705 C CA . VAL B 1 100 ? -0.929 19.078 2.529 1 97.94 100 VAL B CA 1
ATOM 1706 C C . VAL B 1 100 ? 0.156 18.578 3.479 1 97.94 100 VAL B C 1
ATOM 1708 O O . VAL B 1 100 ? 1.287 18.312 3.059 1 97.94 100 VAL B O 1
ATOM 1711 N N . LEU B 1 101 ? -0.204 18.438 4.711 1 97.81 101 LEU B N 1
ATOM 1712 C CA . LEU B 1 101 ? 0.729 17.953 5.73 1 97.81 101 LEU B CA 1
ATOM 1713 C C . LEU B 1 101 ? 1.22 16.547 5.406 1 97.81 101 LEU B C 1
ATOM 1715 O O . LEU B 1 101 ? 2.424 16.297 5.434 1 97.81 101 LEU B O 1
ATOM 1719 N N . ALA B 1 102 ? 0.289 15.719 5.082 1 98.06 102 ALA B N 1
ATOM 1720 C CA . ALA B 1 102 ? 0.609 14.336 4.754 1 98.06 102 ALA B CA 1
ATOM 1721 C C . ALA B 1 102 ? 1.533 14.258 3.541 1 98.06 102 ALA B C 1
ATOM 1723 O O . ALA B 1 102 ? 2.543 13.547 3.566 1 98.06 102 ALA B O 1
ATOM 1724 N N . ASP B 1 103 ? 1.241 14.984 2.504 1 97.38 103 ASP B N 1
ATOM 1725 C CA . ASP B 1 103 ? 2.031 15.008 1.276 1 97.38 103 ASP B CA 1
ATOM 1726 C C . ASP B 1 103 ? 3.441 15.531 1.537 1 97.38 103 ASP B C 1
ATOM 1728 O O . ASP B 1 103 ? 4.418 14.992 1.009 1 97.38 103 ASP B O 1
ATOM 1732 N N . THR B 1 104 ? 3.48 16.531 2.283 1 97.69 104 THR B N 1
ATOM 1733 C CA . THR B 1 104 ? 4.777 17.125 2.578 1 97.69 104 THR B CA 1
ATOM 1734 C C . THR B 1 104 ? 5.656 16.156 3.359 1 97.69 104 THR B C 1
ATOM 1736 O O . THR B 1 104 ? 6.836 15.984 3.049 1 97.69 104 THR B O 1
ATOM 1739 N N . TYR B 1 105 ? 5.027 15.523 4.367 1 97.62 105 TYR B N 1
ATOM 1740 C CA . TYR B 1 105 ? 5.762 14.539 5.152 1 97.62 105 TYR B CA 1
ATOM 1741 C C . TYR B 1 105 ? 6.297 13.422 4.266 1 97.62 105 TYR B C 1
ATOM 1743 O O . TYR B 1 105 ? 7.488 13.109 4.305 1 97.62 105 TYR B O 1
ATOM 1751 N N . ALA B 1 106 ? 5.441 12.883 3.479 1 96.5 106 ALA B N 1
ATOM 1752 C CA . ALA B 1 106 ? 5.828 11.758 2.625 1 96.5 106 ALA B CA 1
ATOM 1753 C C . ALA B 1 106 ? 6.957 12.156 1.678 1 96.5 106 ALA B C 1
ATOM 1755 O O . ALA B 1 106 ? 7.914 11.406 1.49 1 96.5 106 ALA B O 1
ATOM 1756 N N . SER B 1 107 ? 6.879 13.305 1.12 1 94.81 107 SER B N 1
ATOM 1757 C CA . SER B 1 107 ? 7.891 13.789 0.19 1 94.81 107 SER B CA 1
ATOM 1758 C C . SER B 1 107 ? 9.227 14.031 0.896 1 94.81 107 SER B C 1
ATOM 1760 O O . SER B 1 107 ? 10.281 13.664 0.377 1 94.81 107 SER B O 1
ATOM 1762 N N . ALA B 1 108 ? 9.18 14.602 2.025 1 95.25 108 ALA B N 1
ATOM 1763 C CA . ALA B 1 108 ? 10.398 14.906 2.768 1 95.25 108 ALA B CA 1
ATOM 1764 C C . ALA B 1 108 ? 11.109 13.625 3.197 1 95.25 108 ALA B C 1
ATOM 1766 O O . ALA B 1 108 ? 12.336 13.562 3.195 1 95.25 108 ALA B O 1
ATOM 1767 N N . ARG B 1 109 ? 10.328 12.648 3.549 1 94.5 109 ARG B N 1
ATOM 1768 C CA . ARG B 1 109 ? 10.891 11.359 3.955 1 94.5 109 ARG B CA 1
ATOM 1769 C C . ARG B 1 109 ? 11.664 10.719 2.811 1 94.5 109 ARG B C 1
ATOM 1771 O O . ARG B 1 109 ? 12.703 10.094 3.033 1 94.5 109 ARG B O 1
ATOM 1778 N N . GLN B 1 110 ? 11.117 10.906 1.649 1 88.94 110 GLN B N 1
ATOM 1779 C CA . GLN B 1 110 ? 11.781 10.352 0.474 1 88.94 110 GLN B CA 1
ATOM 1780 C C . GLN B 1 110 ? 13.164 10.969 0.286 1 88.94 110 GLN B C 1
ATOM 1782 O O . GLN B 1 110 ? 14.117 10.273 -0.07 1 88.94 110 GLN B O 1
ATOM 1787 N N . TRP B 1 111 ? 13.281 12.148 0.561 1 87.06 111 TRP B N 1
ATOM 1788 C CA . TRP B 1 111 ? 14.555 12.852 0.451 1 87.06 111 TRP B CA 1
ATOM 1789 C C . TRP B 1 111 ? 15.531 12.375 1.523 1 87.06 111 TRP B C 1
ATOM 1791 O O . TRP B 1 111 ? 16.75 12.414 1.325 1 87.06 111 TRP B O 1
ATOM 1801 N N . ASP B 1 112 ? 15.016 11.875 2.635 1 89.25 112 ASP B N 1
ATOM 1802 C CA . ASP B 1 112 ? 15.828 11.414 3.756 1 89.25 112 ASP B CA 1
ATOM 1803 C C . ASP B 1 112 ? 16.078 9.906 3.668 1 89.25 112 ASP B C 1
ATOM 1805 O O . ASP B 1 112 ? 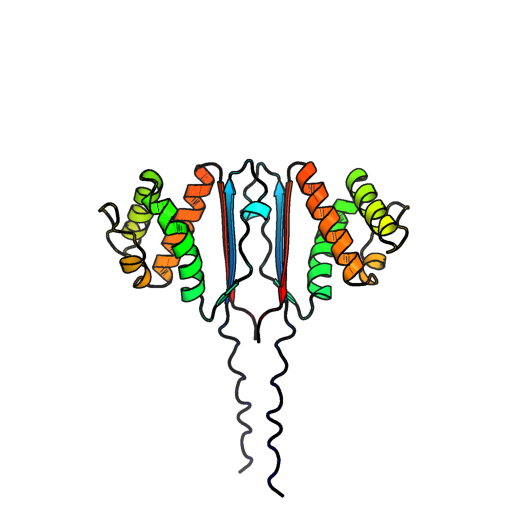16.297 9.25 4.688 1 89.25 112 ASP B O 1
ATOM 1809 N N . SER B 1 113 ? 15.867 9.305 2.486 1 89.5 113 SER B N 1
ATOM 1810 C CA . SER B 1 113 ? 16.172 7.906 2.195 1 89.5 113 SER B CA 1
ATOM 1811 C C . SER B 1 113 ? 15.156 6.973 2.838 1 89.5 113 SER B C 1
ATOM 1813 O O . SER B 1 113 ? 15.523 5.953 3.424 1 89.5 113 SER B O 1
ATOM 1815 N N . TYR B 1 114 ? 13.977 7.48 2.811 1 91.88 114 TYR B N 1
ATOM 1816 C CA . TYR B 1 114 ? 12.875 6.629 3.242 1 91.88 114 TYR B CA 1
ATOM 1817 C C . TYR B 1 114 ? 11.914 6.355 2.092 1 91.88 114 TYR B C 1
ATOM 1819 O O . TYR B 1 114 ? 11.758 7.188 1.193 1 91.88 114 TYR B O 1
ATOM 1827 N N . GLN B 1 115 ? 11.406 5.16 2.053 1 92.06 115 GLN B N 1
ATOM 1828 C CA . GLN B 1 115 ? 10.234 4.844 1.252 1 92.06 115 GLN B CA 1
ATOM 1829 C C . GLN B 1 115 ? 8.945 5.129 2.027 1 92.06 115 GLN B C 1
ATOM 1831 O O . GLN B 1 115 ? 8.586 4.383 2.939 1 92.06 115 GLN B O 1
ATOM 1836 N N . CYS B 1 116 ? 8.367 6.254 1.674 1 94.19 116 CYS B N 1
ATOM 1837 C CA . CYS B 1 116 ? 7.18 6.68 2.396 1 94.19 116 CYS B CA 1
ATOM 1838 C C . CYS B 1 116 ? 6.051 7.023 1.434 1 94.19 116 CYS B C 1
ATOM 1840 O O . CYS B 1 116 ? 6.25 7.781 0.482 1 94.19 116 CYS B O 1
ATOM 1842 N N . PHE B 1 117 ? 4.895 6.41 1.647 1 96 117 PHE B N 1
ATOM 1843 C CA . PHE B 1 117 ? 3.699 6.758 0.888 1 96 117 PHE B CA 1
ATOM 1844 C C . PHE B 1 117 ? 2.447 6.578 1.74 1 96 117 PHE B C 1
ATOM 1846 O O . PHE B 1 117 ? 2.488 5.922 2.783 1 96 117 PHE B O 1
ATOM 1853 N N . PHE B 1 118 ? 1.425 7.172 1.354 1 97.81 118 PHE B N 1
ATOM 1854 C CA . PHE B 1 118 ? 0.089 6.895 1.865 1 97.81 118 PHE B CA 1
ATOM 1855 C C . PHE B 1 118 ? -0.941 6.941 0.743 1 97.81 118 PHE B C 1
ATOM 1857 O O . PHE B 1 118 ? -0.818 7.742 -0.187 1 97.81 118 PHE B O 1
ATOM 1864 N N . LYS B 1 119 ? -1.868 6.023 0.802 1 97.94 119 LYS B N 1
ATOM 1865 C CA . LYS B 1 119 ? -2.986 5.977 -0.137 1 97.94 119 LYS B CA 1
ATOM 1866 C C . LYS B 1 119 ? -4.32 5.926 0.6 1 97.94 119 LYS B C 1
ATOM 1868 O O . LYS B 1 119 ? -4.492 5.129 1.526 1 97.94 119 LYS B O 1
ATOM 1873 N N . ILE B 1 120 ? -5.188 6.785 0.217 1 97.38 120 ILE B N 1
ATOM 1874 C CA . ILE B 1 120 ? -6.562 6.801 0.704 1 97.38 120 ILE B CA 1
ATOM 1875 C C . ILE B 1 120 ? -7.527 6.711 -0.475 1 97.38 120 ILE B C 1
ATOM 1877 O O . ILE B 1 120 ? -7.355 7.406 -1.479 1 97.38 120 ILE B O 1
ATOM 1881 N N . ALA B 1 121 ? -8.453 5.863 -0.362 1 96.5 121 ALA B N 1
ATOM 1882 C CA . ALA B 1 121 ? -9.445 5.727 -1.427 1 96.5 121 ALA B CA 1
ATOM 1883 C C . ALA B 1 121 ? -10.836 5.465 -0.854 1 96.5 121 ALA B C 1
ATOM 1885 O O . ALA B 1 121 ? -10.977 4.781 0.163 1 96.5 121 ALA B O 1
ATOM 1886 N N . ARG B 1 122 ? -11.812 6.004 -1.542 1 94.88 122 ARG B N 1
ATOM 1887 C CA . ARG B 1 122 ? -13.195 5.699 -1.2 1 94.88 122 ARG B CA 1
ATOM 1888 C C . ARG B 1 122 ? -13.57 4.285 -1.632 1 94.88 122 ARG B C 1
ATOM 1890 O O . ARG B 1 122 ? -13.234 3.861 -2.74 1 94.88 122 ARG B O 1
ATOM 1897 N N . ILE B 1 123 ? -14.148 3.57 -0.684 1 92.5 123 ILE B N 1
ATOM 1898 C CA . ILE B 1 123 ? -14.617 2.227 -1.002 1 92.5 123 ILE B CA 1
ATOM 1899 C C . ILE B 1 123 ? -15.914 2.309 -1.802 1 92.5 123 ILE B C 1
ATOM 1901 O O . ILE B 1 123 ? -16.875 2.967 -1.382 1 92.5 123 ILE B O 1
ATOM 1905 N N . PRO B 1 124 ? -15.93 1.591 -2.949 1 86.69 124 PRO B N 1
ATOM 1906 C CA . PRO B 1 124 ? -17.172 1.632 -3.725 1 86.69 124 PRO B CA 1
ATOM 1907 C C . PRO B 1 124 ? -18.328 0.92 -3.023 1 86.69 124 PRO B C 1
ATOM 1909 O O . PRO B 1 124 ? -18.109 -0.036 -2.277 1 86.69 124 PRO B O 1
ATOM 1912 N N . THR B 1 125 ? -19.547 1.38 -3.066 1 74.62 125 THR B N 1
ATOM 1913 C CA . THR B 1 125 ? -20.734 0.756 -2.512 1 74.62 125 THR B CA 1
ATOM 1914 C C . THR B 1 125 ? -21.406 -0.151 -3.541 1 74.62 125 THR B C 1
ATOM 1916 O O . THR B 1 125 ? -21.359 0.122 -4.742 1 74.62 125 THR B O 1
#

pLDDT: mean 87.75, std 17.91, range [27.38, 98.56]

Secondary structure (DSSP, 8-state):
---------------EEEEEEEEETTS-HHHHEEEEEEESSHHHHHHHHHHHHHHHHHH-HHHHHHHHHHHHHTTS----STT-SSHHHHTTS-HHHHHHHHHHHHHHHHHTTEEEEEEEEEPP-/---------------EEEEEEEEETTS-HHHHEEEEEEESSHHHHHHHHHHHHHHHHHH-HHHHHHHHHHHHHTTS----STT-SSHHHHTTS-HHHHHHHHHHHHHHHHHTTEEEEEEEEEPP-

Solvent-accessible surface area (backbone atoms only — not comparable to full-atom values): 14037 Å² total; per-residue (Å²): 134,79,82,76,74,70,73,70,75,72,76,62,48,60,34,18,39,29,36,34,30,63,24,50,62,92,51,57,55,77,78,30,51,44,66,80,42,78,28,75,30,64,54,58,40,48,48,54,52,41,60,65,43,32,64,56,30,65,72,29,65,70,53,34,51,53,36,26,49,52,37,36,76,73,71,65,45,84,44,82,51,90,71,47,68,31,70,84,55,53,71,73,50,54,58,71,48,51,48,51,44,45,52,43,48,30,53,52,34,42,75,70,49,24,42,39,47,75,48,75,44,77,42,86,101,134,79,80,76,76,70,75,71,73,71,77,62,47,59,34,17,38,29,36,34,30,62,24,49,64,92,51,56,56,77,79,30,51,45,67,82,41,80,28,73,31,66,54,57,40,50,47,54,54,42,60,64,43,34,65,56,31,64,73,29,66,70,53,34,51,52,36,26,50,51,36,37,74,73,70,66,46,83,44,83,51,91,70,48,68,32,70,85,57,52,72,72,49,54,58,71,49,50,47,52,44,46,52,43,49,30,53,53,36,42,75,70,50,23,43,39,48,74,48,75,42,77,42,85,102